Protein AF-A0A178B0I7-F1 (afdb_monomer_lite)

Secondary structure (DSSP, 8-state):
-HHHHHHHHHHHHHHH-GGGTS---------------HHHHHHHHHHHTS---HHHHHHHHHHHHHHTT------HHHHHHHHHHHHHHS------TT--HHHHHHHHHHHH-SS--S----------TT-THHHHTTSPPPP-GGGGGGGGSHHHHHHHHHHHHHHHHHHHHHHHHHHHHHHS----HHHHHHHHHT-

pLDDT: mean 79.13, std 16.8, range [45.16, 97.81]

Radius of gyration: 31.95 Å; chains: 1; bounding box: 81×71×72 Å

Sequence (199 aa):
MEGLKRARDIKDQIEMNISLLQPRKDITSKRPEPKADPDEQLIKELRYEQNMSWAEIAERLNEERRERGEAATFTSTSVYSRFVRLSTTTATPIGEIGFHGKDYEHLVQASLSTNATPNAKGKKRVKNFDNPKELDVNMRHEVKGKEREDLETPERSEQLMQAVAKVERNFWLLVADELERSTTKLYSPTTLADRYHAI

Structure (mmCIF, N/CA/C/O backbone):
data_AF-A0A178B0I7-F1
#
_entry.id   AF-A0A178B0I7-F1
#
loop_
_atom_site.group_PDB
_atom_site.id
_atom_site.type_symbol
_atom_site.label_atom_id
_atom_site.label_alt_id
_atom_site.label_comp_id
_atom_site.label_asym_id
_atom_site.label_entity_id
_atom_site.label_seq_id
_atom_site.pdbx_PDB_ins_code
_atom_site.Cartn_x
_atom_site.Cartn_y
_atom_site.Cartn_z
_atom_site.occupancy
_atom_site.B_iso_or_equiv
_atom_site.auth_seq_id
_atom_site.auth_comp_id
_atom_site.auth_asym_id
_atom_site.auth_atom_id
_atom_site.pdbx_PDB_model_num
ATOM 1 N N . MET A 1 1 ? -51.702 41.847 -34.455 1.00 59.06 1 MET A N 1
ATOM 2 C CA . MET A 1 1 ? -50.494 42.525 -33.920 1.00 59.06 1 MET A CA 1
ATOM 3 C C . MET A 1 1 ? -50.298 42.332 -32.415 1.00 59.06 1 MET A C 1
ATOM 5 O O . MET A 1 1 ? -49.173 42.441 -31.950 1.00 59.06 1 MET A O 1
ATOM 9 N N . GLU A 1 2 ? -51.345 42.021 -31.648 1.00 68.50 2 GLU A N 1
ATOM 10 C CA . GLU A 1 2 ? -51.271 41.906 -30.183 1.00 68.50 2 GLU A CA 1
ATOM 11 C C . GLU A 1 2 ? -50.481 40.681 -29.681 1.00 68.50 2 GLU A C 1
ATOM 13 O O . GLU A 1 2 ? -49.708 40.789 -28.735 1.00 68.50 2 GLU A O 1
ATOM 18 N N . GLY A 1 3 ? -50.586 39.536 -30.368 1.00 78.69 3 GLY A N 1
ATOM 19 C CA . GLY A 1 3 ? -49.849 38.318 -30.000 1.00 78.69 3 GLY A CA 1
ATOM 20 C C . GLY A 1 3 ? -48.326 38.448 -30.126 1.00 78.69 3 GLY A C 1
ATOM 21 O O . GLY A 1 3 ? -47.593 37.907 -29.306 1.00 78.69 3 GLY A O 1
ATOM 22 N N . LEU A 1 4 ? -47.847 39.234 -31.099 1.00 79.12 4 LEU A N 1
ATOM 23 C CA . LEU A 1 4 ? -46.415 39.507 -31.276 1.00 79.12 4 LEU A CA 1
ATOM 24 C C . LEU A 1 4 ? -45.852 40.407 -30.169 1.00 79.12 4 LEU A C 1
ATOM 26 O O . LEU A 1 4 ? -44.678 40.281 -29.839 1.00 79.12 4 LEU A O 1
ATOM 30 N N . LYS A 1 5 ? -46.676 41.293 -29.591 1.00 84.62 5 LYS A N 1
ATOM 31 C CA . LYS A 1 5 ? -46.278 42.100 -28.430 1.00 84.62 5 LYS A CA 1
ATOM 32 C C . LYS A 1 5 ? -46.170 41.223 -27.183 1.00 84.62 5 LYS A C 1
ATOM 34 O O . LYS A 1 5 ? -45.100 41.171 -26.597 1.00 84.62 5 LYS A O 1
ATOM 39 N N . ARG A 1 6 ? -47.189 40.401 -26.898 1.00 83.25 6 ARG A N 1
ATOM 40 C CA . ARG A 1 6 ? -47.154 39.462 -25.757 1.00 83.25 6 ARG A CA 1
ATOM 41 C C . ARG A 1 6 ? -45.974 38.491 -25.819 1.00 83.25 6 ARG A C 1
ATOM 43 O O . ARG A 1 6 ? -45.356 38.220 -24.800 1.00 83.25 6 ARG A O 1
ATOM 50 N N . ALA A 1 7 ? -45.642 37.975 -27.003 1.00 83.25 7 ALA A N 1
ATOM 51 C CA . ALA A 1 7 ? -44.500 37.074 -27.163 1.00 83.25 7 ALA A CA 1
ATOM 52 C C . ALA A 1 7 ? -43.152 37.763 -26.881 1.00 83.25 7 ALA A C 1
ATOM 54 O O . ALA A 1 7 ? -42.246 37.124 -26.349 1.00 83.25 7 ALA A O 1
ATOM 55 N N . ARG A 1 8 ? -43.020 39.056 -27.213 1.00 83.94 8 ARG A N 1
ATOM 56 C CA . ARG A 1 8 ? -41.829 39.851 -26.876 1.00 83.94 8 ARG A CA 1
ATOM 57 C C . ARG A 1 8 ? -41.759 40.127 -25.378 1.00 83.94 8 ARG A C 1
ATOM 59 O O . ARG A 1 8 ? -40.730 39.848 -24.784 1.00 83.94 8 ARG A O 1
ATOM 66 N N . ASP A 1 9 ? -42.876 40.512 -24.767 1.00 89.12 9 ASP A N 1
ATOM 67 C CA . ASP A 1 9 ? -42.937 40.779 -23.326 1.00 89.12 9 ASP A CA 1
ATOM 68 C C . ASP A 1 9 ? -42.589 39.526 -22.495 1.00 89.12 9 ASP A C 1
ATOM 70 O O . ASP A 1 9 ? -41.865 39.611 -21.506 1.00 89.12 9 ASP A O 1
ATOM 74 N N . ILE A 1 10 ? -43.043 38.337 -22.918 1.00 83.56 10 ILE A N 1
ATOM 75 C CA . ILE A 1 10 ? -42.696 37.061 -22.265 1.00 83.56 10 ILE A CA 1
ATOM 76 C C . ILE A 1 10 ? -41.206 36.749 -22.425 1.00 83.56 10 ILE A C 1
ATOM 78 O O . ILE A 1 10 ? -40.566 36.289 -21.481 1.00 83.56 10 ILE A O 1
ATOM 82 N N . LYS A 1 11 ? -40.638 36.995 -23.609 1.00 81.94 11 LYS A N 1
ATOM 83 C CA . LYS A 1 11 ? -39.213 36.769 -23.853 1.00 81.94 11 LYS A CA 1
ATOM 84 C C . LYS A 1 11 ? -38.354 37.681 -22.969 1.00 81.94 11 LYS A C 1
ATOM 86 O O . LYS A 1 11 ? -37.425 37.187 -22.337 1.00 81.94 11 LYS A O 1
ATOM 91 N N . ASP A 1 12 ? -38.720 38.954 -22.857 1.00 82.88 12 ASP A N 1
ATOM 92 C CA . ASP A 1 12 ? -38.011 39.925 -22.021 1.00 82.88 12 ASP A CA 1
ATOM 93 C C . ASP A 1 12 ? -38.119 39.557 -20.525 1.00 82.88 12 ASP A C 1
ATOM 95 O O . ASP A 1 12 ? -37.140 39.644 -19.784 1.00 82.88 12 ASP A O 1
ATOM 99 N N . GLN A 1 13 ? -39.269 39.035 -20.077 1.00 81.25 13 GLN A N 1
ATOM 100 C CA . GLN A 1 13 ? -39.436 38.509 -18.711 1.00 81.25 13 GLN A CA 1
ATOM 101 C C . GLN A 1 13 ? -38.581 37.265 -18.425 1.00 81.25 13 GLN A C 1
ATOM 103 O O . GLN A 1 13 ? -38.104 37.087 -17.301 1.00 81.25 13 GLN A O 1
ATOM 108 N N . ILE A 1 14 ? -38.383 36.394 -19.418 1.00 74.75 14 ILE A N 1
ATOM 109 C CA . ILE A 1 14 ? -37.519 35.213 -19.288 1.00 74.75 14 ILE A CA 1
ATOM 110 C C . ILE A 1 14 ? -36.047 35.640 -19.264 1.00 74.75 14 ILE A C 1
ATOM 112 O O . ILE A 1 14 ? -35.290 35.144 -18.430 1.00 74.75 14 ILE A O 1
ATOM 116 N N . GLU A 1 15 ? -35.649 36.590 -20.116 1.00 70.50 15 GLU A N 1
ATOM 117 C CA . GLU A 1 15 ? -34.284 37.128 -20.142 1.00 70.50 15 GLU A CA 1
ATOM 118 C C . GLU A 1 15 ? -33.932 37.899 -18.864 1.00 70.50 15 GLU A C 1
ATOM 120 O O . GLU A 1 15 ? -32.773 37.885 -18.467 1.00 70.50 15 GLU A O 1
ATOM 125 N N . MET A 1 16 ? -34.900 38.505 -18.165 1.00 73.12 16 MET A N 1
ATOM 126 C CA . MET A 1 16 ? -34.664 39.140 -16.860 1.00 73.12 16 MET A CA 1
ATOM 127 C C . MET A 1 16 ? -34.589 38.148 -15.684 1.00 73.12 16 MET A C 1
ATOM 129 O O . MET A 1 16 ? -33.973 38.455 -14.664 1.00 73.12 16 MET A O 1
ATOM 133 N N . ASN A 1 17 ? -35.123 36.930 -15.824 1.00 68.19 17 ASN A N 1
ATOM 134 C CA . ASN A 1 17 ? -35.015 35.848 -14.833 1.00 68.19 17 ASN A CA 1
ATOM 135 C C . ASN A 1 17 ? -33.756 34.980 -15.057 1.00 68.19 17 ASN A C 1
ATOM 137 O O . ASN A 1 17 ? -33.802 33.747 -15.085 1.00 68.19 17 ASN A O 1
ATOM 141 N N . ILE A 1 18 ? -32.601 35.645 -15.176 1.00 59.59 18 ILE A N 1
ATOM 142 C CA . ILE A 1 18 ? -31.271 35.075 -15.488 1.00 59.59 18 ILE A CA 1
ATOM 143 C C . ILE A 1 18 ? -30.857 33.946 -14.525 1.00 59.59 18 ILE A C 1
ATOM 145 O O . ILE A 1 18 ? -30.076 33.070 -14.897 1.00 59.59 18 ILE A O 1
ATOM 149 N N . SER A 1 19 ? -31.413 33.898 -13.312 1.00 59.25 19 SER A N 1
ATOM 150 C CA . SER A 1 19 ? -31.121 32.857 -12.316 1.00 59.25 19 SER A CA 1
ATOM 151 C C . SER A 1 19 ? -31.483 31.432 -12.758 1.00 59.25 19 SER A C 1
ATOM 153 O O . SER A 1 19 ? -30.911 30.485 -12.226 1.00 59.25 19 SER A O 1
ATOM 155 N N . LEU A 1 20 ? -32.396 31.252 -13.723 1.00 57.62 20 LEU A N 1
ATOM 156 C CA . LEU A 1 20 ? -32.785 29.924 -14.228 1.00 57.62 20 LEU A CA 1
ATOM 157 C C . LEU A 1 20 ? -31.915 29.422 -15.395 1.00 57.62 20 LEU A C 1
ATOM 159 O O . LEU A 1 20 ? -31.923 28.227 -15.680 1.00 57.62 20 LEU A O 1
ATOM 163 N N . LEU A 1 21 ? -31.169 30.310 -16.061 1.00 55.97 21 LEU A N 1
ATOM 164 C CA . LEU A 1 21 ? -30.356 29.989 -17.245 1.00 55.97 21 LEU A CA 1
ATOM 165 C C . LEU A 1 21 ? -28.849 29.977 -16.970 1.00 55.97 21 LEU A C 1
ATOM 167 O O . LEU A 1 21 ? -28.071 29.611 -17.853 1.00 55.97 21 LEU A O 1
ATOM 171 N N . GLN A 1 22 ? -28.411 30.350 -15.765 1.00 66.88 22 GLN A N 1
ATOM 172 C CA . GLN A 1 22 ? -27.021 30.126 -15.390 1.00 66.88 22 GLN A CA 1
ATOM 173 C C . GLN A 1 22 ? -26.777 28.614 -15.325 1.00 66.88 22 GLN A C 1
ATOM 175 O O . GLN A 1 22 ? -27.517 27.922 -14.617 1.00 66.88 22 GLN A O 1
ATOM 180 N N . PRO A 1 23 ? -25.762 28.075 -16.033 1.00 57.66 23 PRO A N 1
ATOM 181 C CA . PRO A 1 23 ? -25.361 26.694 -15.835 1.00 57.66 23 PRO A CA 1
ATOM 182 C C . PRO A 1 23 ? -25.087 26.548 -14.346 1.00 57.66 23 PRO A C 1
ATOM 184 O O . PRO A 1 23 ? -24.270 27.284 -13.784 1.00 57.66 23 PRO A O 1
ATOM 187 N N . ARG A 1 24 ? -25.853 25.667 -13.696 1.00 58.78 24 ARG A N 1
ATOM 188 C CA . ARG A 1 24 ? -25.683 25.340 -12.285 1.00 58.78 24 ARG A CA 1
ATOM 189 C C . ARG A 1 24 ? -24.199 25.045 -12.148 1.00 58.78 24 ARG A C 1
ATOM 191 O O . ARG A 1 24 ? -23.737 24.104 -12.784 1.00 58.78 24 ARG A O 1
ATOM 198 N N . LYS A 1 25 ? -23.438 25.904 -11.450 1.00 60.25 25 LYS A N 1
ATOM 199 C CA . LYS A 1 25 ? -22.024 25.626 -11.180 1.00 60.25 25 LYS A CA 1
ATOM 200 C C . LYS A 1 25 ? -22.032 24.216 -10.642 1.00 60.25 25 LYS A C 1
ATOM 202 O O . LYS A 1 25 ? -22.646 24.005 -9.595 1.00 60.25 25 LYS A O 1
ATOM 207 N N . ASP A 1 26 ? -21.463 23.280 -11.395 1.00 53.91 26 ASP A N 1
ATOM 208 C CA . ASP A 1 26 ? -21.319 21.919 -10.936 1.00 53.91 26 ASP A CA 1
ATOM 209 C C . ASP A 1 26 ? -20.544 22.054 -9.641 1.00 53.91 26 ASP A C 1
ATOM 211 O O . ASP A 1 26 ? -19.339 22.329 -9.618 1.00 53.91 26 ASP A O 1
ATOM 215 N N . ILE A 1 27 ? -21.279 21.952 -8.535 1.00 54.19 27 ILE A N 1
ATOM 216 C CA . ILE A 1 27 ? -20.712 21.656 -7.245 1.00 54.19 27 ILE A CA 1
ATOM 217 C C . ILE A 1 27 ? -20.221 20.245 -7.486 1.00 54.19 27 ILE A C 1
ATOM 219 O O . ILE A 1 27 ? -20.930 19.269 -7.261 1.00 54.19 27 ILE A O 1
ATOM 223 N N . THR A 1 28 ? -19.021 20.147 -8.054 1.00 54.34 28 THR A N 1
ATOM 224 C CA . THR A 1 28 ? -18.180 18.990 -7.872 1.00 54.34 28 THR A CA 1
ATOM 225 C C . THR A 1 28 ? -18.163 18.859 -6.365 1.00 54.34 28 THR A C 1
ATOM 227 O O . THR A 1 28 ? -17.518 19.638 -5.660 1.00 54.34 28 THR A O 1
ATOM 230 N N . SER A 1 29 ? -19.002 17.967 -5.839 1.00 50.84 29 SER A N 1
ATOM 231 C CA . SER A 1 29 ? -18.866 17.528 -4.473 1.00 50.84 29 SER A CA 1
ATOM 232 C C . SER A 1 29 ? -17.538 16.796 -4.499 1.00 50.84 29 SER A C 1
ATOM 234 O O . SER A 1 29 ? -17.474 15.583 -4.693 1.00 50.84 29 SER A O 1
ATOM 236 N N . LYS A 1 30 ? -16.441 17.553 -4.404 1.00 53.22 30 LYS A N 1
ATOM 237 C CA . LYS A 1 30 ? -15.218 17.038 -3.839 1.00 53.22 30 LYS A CA 1
ATOM 238 C C . LYS A 1 30 ? -15.708 16.493 -2.521 1.00 53.22 30 LYS A C 1
ATOM 240 O O . LYS A 1 30 ? -16.132 17.262 -1.657 1.00 53.22 30 LYS A O 1
ATOM 245 N N . ARG A 1 31 ? -15.841 15.167 -2.475 1.00 49.44 31 ARG A N 1
ATOM 246 C CA . ARG A 1 31 ? -16.176 14.441 -1.264 1.00 49.44 31 ARG A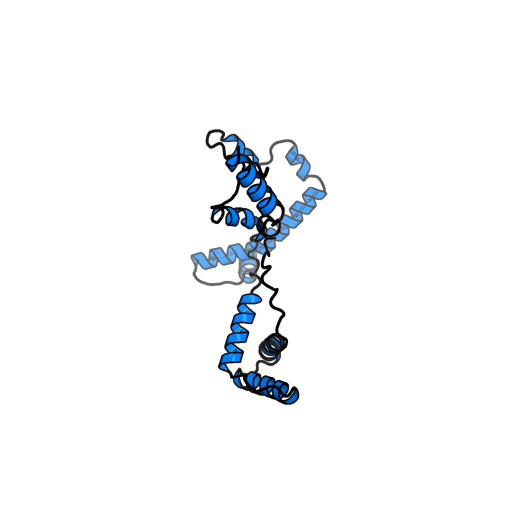 CA 1
ATOM 247 C C . ARG A 1 31 ? -15.276 15.079 -0.214 1.00 49.44 31 ARG A C 1
ATOM 249 O O . ARG A 1 31 ? -14.070 15.110 -0.475 1.00 49.44 31 ARG A O 1
ATOM 256 N N . PRO A 1 32 ? -15.831 15.729 0.824 1.00 51.19 32 PRO A N 1
ATOM 257 C CA . PRO A 1 32 ? -14.993 16.387 1.806 1.00 51.19 32 PRO A CA 1
ATOM 258 C C . PRO A 1 32 ? -13.964 15.350 2.221 1.00 51.19 32 PRO A C 1
ATOM 260 O O . PRO A 1 32 ? -14.345 14.211 2.517 1.00 51.19 32 PRO A O 1
ATOM 263 N N . GLU A 1 33 ? -12.681 15.701 2.104 1.00 58.38 33 GLU A N 1
ATOM 264 C CA . GLU A 1 33 ? -11.631 14.858 2.658 1.00 58.38 33 GLU A CA 1
ATOM 265 C C . GLU A 1 33 ? -12.091 14.535 4.077 1.00 58.38 33 GLU A C 1
ATOM 267 O O . GLU A 1 33 ? -12.482 15.472 4.789 1.00 58.38 33 GLU A O 1
ATOM 272 N N . PRO A 1 34 ? -12.209 13.248 4.445 1.00 57.78 34 PRO A N 1
ATOM 273 C CA . PRO A 1 34 ? -12.639 12.896 5.781 1.00 57.78 34 PRO A CA 1
ATOM 274 C C . PRO A 1 34 ? -11.626 13.543 6.716 1.00 57.78 34 PRO A C 1
ATOM 276 O O . PRO A 1 34 ? -10.483 13.098 6.801 1.00 57.78 34 PRO A O 1
ATOM 279 N N . LYS A 1 35 ? -12.016 14.664 7.338 1.00 60.44 35 LYS A N 1
ATOM 280 C CA . LYS A 1 35 ? -11.263 15.253 8.436 1.00 60.44 35 LYS A CA 1
ATOM 281 C C . LYS A 1 35 ? -11.119 14.106 9.413 1.00 60.44 35 LYS A C 1
ATOM 283 O O . LYS A 1 35 ? -12.137 13.592 9.864 1.00 60.44 35 LYS A O 1
ATOM 288 N N . ALA A 1 36 ? -9.892 13.639 9.609 1.00 65.00 36 ALA A N 1
ATOM 289 C CA . ALA A 1 36 ? -9.637 12.542 10.518 1.00 65.00 36 ALA A CA 1
ATOM 290 C C . ALA A 1 36 ? -10.190 12.971 11.876 1.00 65.00 36 ALA A C 1
ATOM 292 O O . ALA A 1 36 ? -9.705 13.945 12.456 1.00 65.00 36 ALA A O 1
ATOM 293 N N . ASP A 1 37 ? -11.263 12.316 12.316 1.00 82.31 37 ASP A N 1
ATOM 294 C CA . ASP A 1 37 ? -11.811 12.545 13.644 1.00 82.31 37 ASP A CA 1
ATOM 295 C C . ASP A 1 37 ? -10.653 12.311 14.635 1.00 82.31 37 ASP A C 1
ATOM 297 O O . ASP A 1 37 ? -9.957 11.295 14.514 1.00 82.31 37 ASP A O 1
ATOM 301 N N . PRO A 1 38 ? -10.401 13.217 15.599 1.00 86.69 38 PRO A N 1
ATOM 302 C CA . PRO A 1 38 ? -9.300 13.047 16.552 1.00 86.69 38 PRO A CA 1
ATOM 303 C C . PRO A 1 38 ? -9.441 11.729 17.327 1.00 86.69 38 PRO A C 1
ATOM 305 O O . PRO A 1 38 ? -8.462 11.019 17.543 1.00 86.69 38 PRO A O 1
ATOM 308 N N . ASP A 1 39 ? -10.686 11.341 17.622 1.00 88.75 39 ASP A N 1
ATOM 309 C CA . ASP A 1 39 ? -11.028 10.062 18.243 1.00 88.75 39 ASP A CA 1
ATOM 310 C C . ASP A 1 39 ? -10.557 8.855 17.388 1.00 88.75 39 ASP A C 1
ATOM 312 O O . ASP A 1 39 ? -10.173 7.824 17.931 1.00 88.75 39 ASP A O 1
ATOM 316 N N . GLU A 1 40 ? -10.550 8.946 16.051 1.00 90.19 40 GLU A N 1
ATOM 317 C CA . GLU A 1 40 ? -10.122 7.844 15.170 1.00 90.19 40 GLU A CA 1
ATOM 318 C C . GLU A 1 40 ? -8.602 7.676 15.120 1.00 90.19 40 GLU A C 1
ATOM 320 O O . GLU A 1 40 ? -8.110 6.545 15.061 1.00 90.19 40 GLU A O 1
ATOM 325 N N . GLN A 1 41 ? -7.856 8.781 15.178 1.00 89.62 41 GLN A N 1
ATOM 326 C CA . GLN A 1 41 ? -6.397 8.738 15.309 1.00 89.62 41 GLN A CA 1
ATOM 327 C C . GLN A 1 41 ? -6.002 8.093 16.636 1.00 89.62 41 GLN A C 1
ATOM 329 O O . GLN A 1 41 ? -5.181 7.177 16.647 1.00 89.62 41 GLN A O 1
ATOM 334 N N . LEU A 1 42 ? -6.684 8.469 17.719 1.00 92.69 42 LEU A N 1
ATOM 335 C CA . LEU A 1 42 ? -6.444 7.885 19.031 1.00 92.69 42 LEU A CA 1
ATOM 336 C C . LEU A 1 42 ? -6.731 6.376 19.048 1.00 92.69 42 LEU A C 1
ATOM 338 O O . LEU A 1 42 ? -5.919 5.598 19.540 1.00 92.69 42 LEU A O 1
ATOM 342 N N . ILE A 1 43 ? -7.838 5.919 18.444 1.00 94.00 43 ILE A N 1
ATOM 343 C CA . ILE A 1 43 ? -8.134 4.476 18.321 1.00 94.00 43 ILE A CA 1
ATOM 344 C C . ILE A 1 43 ? -6.986 3.736 17.621 1.00 94.00 43 ILE A C 1
ATOM 346 O O . ILE A 1 43 ? -6.644 2.614 18.006 1.00 94.00 43 ILE A O 1
ATOM 350 N N . LYS A 1 44 ? -6.387 4.348 16.592 1.00 92.31 44 LYS A N 1
ATOM 351 C CA . LYS A 1 44 ? -5.253 3.774 15.862 1.00 92.31 44 LYS A CA 1
ATOM 352 C C . LYS A 1 44 ? -4.019 3.654 16.756 1.00 92.31 44 LYS A C 1
ATOM 354 O O . LYS A 1 44 ? -3.440 2.572 16.819 1.00 92.31 44 LYS A O 1
ATOM 359 N N . GLU A 1 45 ? -3.644 4.724 17.447 1.00 93.31 45 GLU A N 1
ATOM 360 C CA . GLU A 1 45 ? -2.487 4.757 18.353 1.00 93.31 45 GLU A CA 1
ATOM 361 C C . GLU A 1 45 ? -2.636 3.738 19.487 1.00 93.31 45 GLU A C 1
ATOM 363 O O . GLU A 1 45 ? -1.779 2.874 19.672 1.00 93.31 45 GLU A O 1
ATOM 368 N N . LEU A 1 46 ? -3.782 3.741 20.176 1.00 95.31 46 LEU A N 1
ATOM 369 C CA . LEU A 1 46 ? -4.059 2.809 21.272 1.00 95.31 46 LEU A CA 1
ATOM 370 C C . LEU A 1 46 ? -4.020 1.348 20.816 1.00 95.31 46 LEU A C 1
ATOM 372 O O . LEU A 1 46 ? -3.581 0.466 21.561 1.00 95.31 46 LEU A O 1
ATOM 376 N N . ARG A 1 47 ? -4.456 1.076 19.582 1.00 94.88 47 ARG A N 1
ATOM 377 C CA . ARG A 1 47 ? -4.444 -0.282 19.052 1.00 94.88 47 ARG A CA 1
ATOM 378 C C . ARG A 1 47 ? -3.057 -0.739 18.613 1.00 94.88 47 ARG A C 1
ATOM 380 O O . ARG A 1 47 ? -2.695 -1.865 18.931 1.00 94.88 47 ARG A O 1
ATOM 387 N N . TYR A 1 48 ? -2.322 0.074 17.857 1.00 92.56 48 TYR A N 1
ATOM 388 C CA . TYR A 1 48 ? -1.039 -0.341 17.278 1.00 92.56 48 TYR A CA 1
ATOM 389 C C . TYR A 1 48 ? 0.131 -0.196 18.253 1.00 92.56 48 TYR A C 1
ATOM 391 O O . TYR A 1 48 ? 0.994 -1.069 18.286 1.00 92.56 48 TYR A O 1
ATOM 399 N N . GLU A 1 49 ? 0.170 0.878 19.042 1.00 94.00 49 GLU A N 1
ATOM 400 C CA . GLU A 1 49 ? 1.295 1.152 19.942 1.00 94.00 49 GLU A CA 1
ATOM 401 C C . GLU A 1 49 ? 1.113 0.456 21.289 1.00 94.00 49 GLU A C 1
ATOM 403 O O . GLU A 1 49 ? 2.038 -0.168 21.805 1.00 94.00 49 GLU A O 1
ATOM 408 N N . GLN A 1 50 ? -0.096 0.529 21.850 1.00 94.44 50 GLN A N 1
ATOM 409 C CA . GLN A 1 50 ? -0.372 0.047 23.207 1.00 94.44 50 GLN A CA 1
ATOM 410 C C . GLN A 1 50 ? -1.010 -1.351 23.230 1.00 94.44 50 GLN A C 1
ATOM 412 O O . GLN A 1 50 ? -1.089 -1.961 24.291 1.00 94.44 50 GLN A O 1
ATOM 417 N N . ASN A 1 51 ? -1.429 -1.888 22.073 1.00 95.56 51 ASN A N 1
ATOM 418 C CA . ASN A 1 51 ? -2.059 -3.209 21.927 1.00 95.56 51 ASN A CA 1
ATOM 419 C C . ASN A 1 51 ? -3.268 -3.447 22.855 1.00 95.56 51 ASN A C 1
ATOM 421 O O . ASN A 1 51 ? -3.569 -4.586 23.214 1.00 95.56 51 ASN A O 1
ATOM 425 N N . MET A 1 52 ? -3.990 -2.381 23.212 1.00 96.31 52 MET A N 1
ATOM 426 C CA . MET A 1 52 ? -5.133 -2.451 24.125 1.00 96.31 52 MET A CA 1
ATOM 427 C C . MET A 1 52 ? -6.307 -3.241 23.539 1.00 96.31 52 MET A C 1
ATOM 429 O O . MET A 1 52 ? -6.498 -3.326 22.313 1.00 96.31 52 MET A O 1
ATOM 433 N N . SER A 1 53 ? -7.123 -3.816 24.425 1.00 97.81 53 SER A N 1
ATOM 434 C CA . SER A 1 53 ? -8.369 -4.470 24.028 1.00 97.81 53 SER A CA 1
ATOM 435 C C . SER A 1 53 ? -9.417 -3.435 23.591 1.00 97.81 53 SER A C 1
ATOM 437 O O . SER A 1 53 ? -9.402 -2.278 24.007 1.00 97.81 53 SER A O 1
ATOM 439 N N . TRP A 1 54 ? -10.370 -3.827 22.738 1.00 96.88 54 TRP A N 1
ATOM 440 C CA . TRP A 1 54 ? -11.411 -2.897 22.268 1.00 96.88 54 TRP A CA 1
ATOM 441 C C . TRP A 1 54 ? -12.301 -2.359 23.396 1.00 96.88 54 TRP A C 1
ATOM 443 O O . TRP A 1 54 ? -12.880 -1.284 23.250 1.00 96.88 54 TRP A O 1
ATOM 453 N N . ALA A 1 55 ? -12.429 -3.112 24.493 1.00 97.75 55 ALA A N 1
ATOM 454 C CA . ALA A 1 55 ? -13.160 -2.681 25.678 1.00 97.75 55 ALA A CA 1
ATOM 455 C C . ALA A 1 55 ? -12.406 -1.561 26.413 1.00 97.75 55 ALA A C 1
ATOM 457 O O . ALA A 1 55 ? -12.984 -0.501 26.633 1.00 97.75 55 ALA A O 1
ATOM 458 N N . GLU A 1 56 ? -11.109 -1.744 26.672 1.00 97.81 56 GLU A N 1
ATOM 459 C CA . GLU A 1 56 ? -10.247 -0.734 27.312 1.00 97.81 56 GLU A CA 1
ATOM 460 C C . GLU A 1 56 ? -10.181 0.566 26.503 1.00 97.81 56 GLU A C 1
ATOM 462 O O . GLU A 1 56 ? -10.277 1.662 27.052 1.00 97.81 56 GLU A O 1
ATOM 467 N N . ILE A 1 57 ? -10.081 0.459 25.173 1.00 97.38 57 ILE A N 1
ATOM 468 C CA . ILE A 1 57 ? -10.068 1.630 24.286 1.00 97.38 57 ILE A CA 1
ATOM 469 C C . ILE A 1 57 ? -11.388 2.408 24.394 1.00 97.38 57 ILE A C 1
ATOM 471 O O . ILE A 1 57 ? -11.383 3.638 24.419 1.00 97.38 57 ILE A O 1
ATOM 475 N N . ALA A 1 58 ? -12.525 1.707 24.469 1.00 97.56 58 ALA A N 1
ATOM 476 C CA . ALA A 1 58 ? -13.828 2.350 24.618 1.00 97.56 58 ALA A CA 1
ATOM 477 C C . ALA A 1 58 ? -13.970 3.056 25.975 1.00 97.56 58 ALA A C 1
ATOM 479 O O . ALA A 1 58 ? -14.528 4.151 26.031 1.00 97.56 58 ALA A O 1
ATOM 480 N N . GLU A 1 59 ? -13.457 2.458 27.052 1.00 97.25 59 GLU A N 1
ATOM 481 C CA . GLU A 1 59 ? -13.440 3.074 28.383 1.00 97.25 59 GLU A CA 1
ATOM 482 C C . GLU A 1 59 ? -12.614 4.361 28.388 1.00 97.25 59 GLU A C 1
ATOM 484 O O . GLU A 1 59 ? -13.134 5.404 28.786 1.00 97.25 59 GLU A O 1
ATOM 489 N N . ARG A 1 60 ? -11.394 4.321 27.839 1.00 96.50 60 ARG A N 1
ATOM 490 C CA . ARG A 1 60 ? -10.506 5.488 27.749 1.00 96.50 60 ARG A CA 1
ATOM 491 C C . ARG A 1 60 ? -11.104 6.629 26.922 1.00 96.50 60 ARG A C 1
ATOM 493 O O . ARG A 1 60 ? -11.100 7.776 27.356 1.00 96.50 60 ARG A O 1
ATOM 500 N N . LEU A 1 61 ? -11.695 6.325 25.765 1.00 95.81 61 LEU A N 1
ATOM 501 C CA . LEU A 1 61 ? -12.377 7.332 24.937 1.00 95.81 61 LEU A 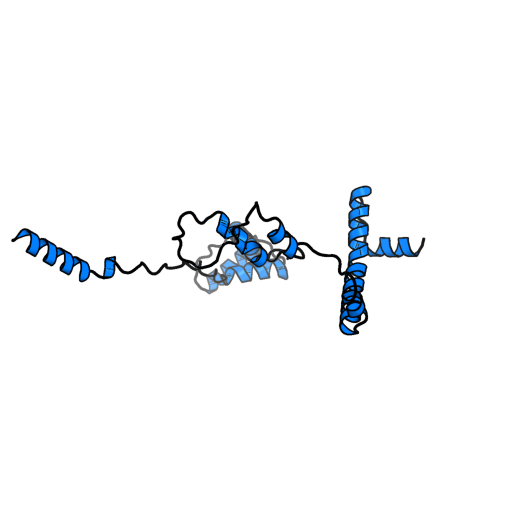CA 1
ATOM 502 C C . LEU A 1 61 ? -13.584 7.957 25.642 1.00 95.81 61 LEU A C 1
ATOM 504 O O . LEU A 1 61 ? -13.860 9.147 25.493 1.00 95.81 61 LEU A O 1
ATOM 508 N N . ASN A 1 62 ? -14.342 7.152 26.386 1.00 96.56 62 ASN A N 1
ATOM 509 C CA . ASN A 1 62 ? -15.479 7.648 27.151 1.00 96.56 62 ASN A CA 1
ATOM 510 C C . ASN A 1 62 ? -15.043 8.498 28.348 1.00 96.56 62 ASN A C 1
ATOM 512 O O . ASN A 1 62 ? -15.774 9.414 28.720 1.00 96.56 62 ASN A O 1
ATOM 516 N N . GLU A 1 63 ? -13.887 8.209 28.944 1.00 96.19 63 GLU A N 1
ATOM 517 C CA . GLU A 1 63 ? -13.280 9.032 29.990 1.00 96.19 63 GLU A CA 1
ATOM 518 C C . GLU A 1 63 ? -12.882 10.406 29.440 1.00 96.19 63 GLU A C 1
ATOM 520 O O . GLU A 1 63 ? -13.374 11.415 29.943 1.00 96.19 63 GLU A O 1
ATOM 525 N N . GLU A 1 64 ? -12.158 10.457 28.319 1.00 94.25 64 GLU A N 1
ATOM 526 C CA . GLU A 1 64 ? -11.816 11.720 27.644 1.00 94.25 64 GLU A CA 1
ATOM 527 C C . GLU A 1 64 ? -13.060 12.515 27.214 1.00 94.25 64 GLU A C 1
ATOM 529 O O . GLU A 1 64 ? -13.088 13.747 27.263 1.00 94.25 64 GLU A O 1
ATOM 534 N N . ARG A 1 65 ? -14.134 11.833 26.798 1.00 93.31 65 ARG A N 1
ATOM 535 C CA . ARG A 1 65 ? -15.416 12.495 26.508 1.00 93.31 65 ARG A CA 1
ATOM 536 C C . ARG A 1 65 ? -16.094 13.033 27.755 1.00 93.31 65 ARG A C 1
ATOM 538 O O . ARG A 1 65 ? -16.670 14.117 27.702 1.00 93.31 65 ARG A O 1
ATOM 545 N N . ARG A 1 66 ? -16.010 12.317 28.875 1.00 95.00 66 ARG A N 1
ATOM 546 C CA . ARG A 1 66 ? -16.557 12.771 30.156 1.00 95.00 66 ARG A CA 1
ATOM 547 C C . ARG A 1 66 ? -15.829 14.018 30.650 1.00 95.00 66 ARG A C 1
ATOM 549 O O . ARG A 1 66 ? -16.492 14.934 31.128 1.00 95.00 66 ARG A O 1
ATOM 556 N N . GLU A 1 67 ? -14.512 14.090 30.467 1.00 95.44 67 GLU A N 1
ATOM 557 C CA . GLU A 1 67 ? -13.713 15.288 30.760 1.00 95.44 67 GLU A CA 1
ATOM 558 C C . GLU A 1 67 ? -14.105 16.481 29.877 1.00 95.44 67 GLU A C 1
ATOM 560 O O . GLU A 1 67 ? -14.170 17.613 30.355 1.00 95.44 67 GLU A O 1
ATOM 565 N N . ARG A 1 68 ? -14.459 16.230 28.609 1.00 92.56 68 ARG A N 1
ATOM 566 C CA . ARG A 1 68 ? -15.011 17.243 27.691 1.00 92.56 68 ARG A CA 1
ATOM 567 C C . ARG A 1 68 ? -16.468 17.634 27.976 1.00 92.56 68 ARG A C 1
ATOM 569 O O . ARG A 1 68 ? -16.963 18.589 27.382 1.00 92.56 68 ARG A O 1
ATOM 576 N N . GLY A 1 69 ? -17.165 16.916 28.859 1.00 95.00 69 GLY A N 1
ATOM 577 C CA . GLY A 1 69 ? -18.595 17.110 29.124 1.00 95.00 69 GLY A CA 1
ATOM 578 C C . GLY A 1 69 ? -19.522 16.531 28.045 1.00 95.00 69 GLY A C 1
ATOM 579 O O . GLY A 1 69 ? -20.692 16.905 27.968 1.00 95.00 69 GLY A O 1
ATOM 580 N N . GLU A 1 70 ? -19.022 15.624 27.207 1.00 93.38 70 GLU A N 1
ATOM 581 C CA . GLU A 1 70 ? -19.788 14.910 26.184 1.00 93.38 70 GLU A CA 1
ATOM 582 C C . GLU A 1 70 ? -20.337 13.571 26.717 1.00 93.38 70 GLU A C 1
ATOM 584 O O . GLU A 1 70 ? -19.854 13.003 27.699 1.00 93.38 70 GLU A O 1
ATOM 589 N N . ALA A 1 71 ? -21.357 13.024 26.050 1.00 93.81 71 ALA A N 1
ATOM 590 C CA . ALA A 1 71 ? -21.922 11.730 26.423 1.00 93.81 71 ALA A CA 1
ATOM 591 C C . ALA A 1 71 ? -20.974 10.564 26.071 1.00 93.81 71 ALA A C 1
ATOM 593 O O . ALA A 1 71 ? -20.430 10.489 24.965 1.00 93.81 71 ALA A O 1
ATOM 594 N N . ALA A 1 72 ? -20.844 9.608 26.997 1.00 93.81 72 ALA A N 1
ATOM 595 C CA . ALA A 1 72 ? -20.080 8.371 26.830 1.00 93.81 72 ALA A CA 1
ATOM 596 C C . ALA A 1 72 ? -20.798 7.393 25.880 1.00 93.81 72 ALA A C 1
ATOM 598 O O . ALA A 1 72 ? -21.481 6.463 26.304 1.00 93.81 72 ALA A O 1
ATOM 599 N N . THR A 1 73 ? -20.701 7.646 24.575 1.00 95.50 73 THR A N 1
ATOM 600 C CA . THR A 1 73 ? -21.404 6.866 23.544 1.00 95.50 73 THR A CA 1
ATOM 601 C C . THR A 1 73 ? -20.595 5.695 22.991 1.00 95.50 73 THR A C 1
ATOM 603 O O . THR A 1 73 ? -21.134 4.906 22.213 1.00 95.50 73 THR A O 1
ATOM 606 N N . PHE A 1 74 ? -19.300 5.591 23.304 1.00 95.50 74 PHE A N 1
ATOM 607 C CA . PHE A 1 74 ? -18.460 4.556 22.711 1.00 95.50 74 PHE A CA 1
ATOM 608 C C . PHE A 1 74 ? -18.693 3.202 23.376 1.00 95.50 74 PHE A C 1
ATOM 610 O O . PHE A 1 74 ? -18.535 3.027 24.579 1.00 95.50 74 PHE A O 1
ATOM 617 N N . THR A 1 75 ? -19.042 2.221 22.554 1.00 97.62 75 THR A N 1
ATOM 618 C CA . THR A 1 75 ? -19.049 0.794 22.897 1.00 97.62 75 THR A CA 1
ATOM 619 C C . THR A 1 75 ? -17.877 0.094 22.212 1.00 97.62 75 THR A C 1
ATOM 621 O O . THR A 1 75 ? -17.395 0.568 21.177 1.00 97.62 75 THR A O 1
ATOM 624 N N . SER A 1 76 ? -17.449 -1.063 22.722 1.00 97.12 76 SER A N 1
ATOM 625 C CA . SER A 1 76 ? -16.377 -1.868 22.109 1.00 97.12 76 SER A CA 1
ATOM 626 C C . SER A 1 76 ? -16.637 -2.153 20.622 1.00 97.12 76 SER A C 1
ATOM 628 O O . SER A 1 76 ? -15.753 -1.985 19.781 1.00 97.12 76 SER A O 1
ATOM 630 N N . THR A 1 77 ? -17.885 -2.479 20.270 1.00 96.94 77 THR A N 1
ATOM 631 C CA . THR A 1 77 ? -18.328 -2.682 18.884 1.00 96.94 77 THR A CA 1
ATOM 632 C C . THR A 1 77 ? -18.173 -1.417 18.041 1.00 96.94 77 THR A C 1
ATOM 634 O O . THR A 1 77 ? -17.714 -1.482 16.900 1.00 96.94 77 THR A O 1
ATOM 637 N N . SER A 1 78 ? -18.531 -0.250 18.590 1.00 95.81 78 SER A N 1
ATOM 638 C CA . SER A 1 78 ? -18.407 1.020 17.868 1.00 95.81 78 SER A CA 1
ATOM 639 C C . SER A 1 78 ? -16.945 1.372 17.574 1.00 95.81 78 SER A C 1
ATOM 641 O O . SER A 1 78 ? -16.636 1.760 16.447 1.00 95.81 78 SER A O 1
ATOM 643 N N . VAL A 1 79 ? -16.042 1.140 18.533 1.00 96.38 79 VAL A N 1
ATOM 644 C CA . VAL A 1 79 ? -14.595 1.354 18.383 1.00 96.38 79 VAL A CA 1
ATOM 645 C C . VAL A 1 79 ? -14.030 0.446 17.295 1.00 96.38 79 VAL A C 1
ATOM 647 O O . VAL A 1 79 ? -13.378 0.929 16.370 1.00 96.38 79 VAL A O 1
ATOM 650 N N . TYR A 1 80 ? -14.356 -0.850 17.338 1.00 95.56 80 TYR A N 1
ATOM 651 C CA . TYR A 1 80 ? -13.942 -1.796 16.303 1.00 95.56 80 TYR A CA 1
ATOM 652 C C . TYR A 1 80 ? -14.449 -1.385 14.912 1.00 95.56 80 TYR A C 1
ATOM 654 O O . TYR A 1 80 ? -13.684 -1.359 13.948 1.00 95.56 80 TYR A O 1
ATOM 662 N N . SER A 1 81 ? -15.723 -0.994 14.798 1.00 94.38 81 SER A N 1
ATOM 663 C CA . SER A 1 81 ? -16.304 -0.581 13.515 1.00 94.38 81 SER A CA 1
ATOM 664 C C . SER A 1 81 ? -15.616 0.652 12.916 1.00 94.38 81 SER A C 1
ATOM 666 O O . SER A 1 81 ? -15.404 0.710 11.702 1.00 94.38 81 SER A O 1
ATOM 668 N N . ARG A 1 82 ? -15.222 1.617 13.759 1.00 92.06 82 ARG A N 1
ATOM 669 C CA . ARG A 1 82 ? -14.455 2.798 13.344 1.00 92.06 82 ARG A CA 1
ATOM 670 C C . ARG A 1 82 ? -13.038 2.423 12.924 1.00 92.06 82 ARG A C 1
ATOM 672 O O . ARG A 1 82 ? -12.598 2.861 11.867 1.00 92.06 82 ARG A O 1
ATOM 679 N N . PHE A 1 83 ? -12.370 1.543 13.669 1.00 92.69 83 PHE A N 1
ATOM 680 C CA . PHE A 1 83 ? -11.038 1.048 13.317 1.00 92.69 83 PHE A CA 1
ATOM 681 C C . PHE A 1 83 ? -11.004 0.360 11.941 1.00 92.69 83 PHE A C 1
ATOM 683 O O . PHE A 1 83 ? -10.123 0.644 11.133 1.00 92.69 83 PHE A O 1
ATOM 690 N N . VAL A 1 84 ? -11.986 -0.494 11.631 1.00 91.19 84 VAL A N 1
ATOM 691 C CA . VAL A 1 84 ? -12.070 -1.168 10.320 1.00 91.19 84 VAL A CA 1
ATOM 692 C C . VAL A 1 84 ? -12.284 -0.161 9.183 1.00 91.19 84 VAL A C 1
ATOM 694 O O . VAL A 1 84 ? -11.654 -0.253 8.129 1.00 91.19 84 VAL A O 1
ATOM 697 N N . ARG A 1 85 ? -13.144 0.845 9.382 1.00 86.12 85 ARG A N 1
ATOM 698 C CA . ARG A 1 85 ? -13.335 1.918 8.389 1.00 86.12 85 ARG A CA 1
ATOM 699 C C . ARG A 1 85 ? -12.049 2.714 8.175 1.00 86.12 85 ARG A C 1
ATOM 701 O O . ARG A 1 85 ? -11.690 2.997 7.027 1.00 86.12 85 ARG A O 1
ATOM 708 N N . LEU A 1 86 ? -11.326 2.997 9.256 1.00 83.19 86 LEU A N 1
ATOM 709 C CA . LEU A 1 86 ? -10.036 3.669 9.198 1.00 83.19 86 LEU A CA 1
ATOM 710 C C . LEU A 1 86 ? -9.027 2.852 8.383 1.00 83.19 86 LEU A C 1
ATOM 712 O O . LEU A 1 86 ? -8.448 3.394 7.445 1.00 83.19 86 LEU A O 1
ATOM 716 N N . SER A 1 87 ? -8.893 1.543 8.642 1.00 74.00 87 SER A N 1
ATOM 717 C CA . SER A 1 87 ? -7.949 0.687 7.909 1.00 74.00 87 SER A CA 1
ATOM 718 C C . SER A 1 87 ? -8.249 0.613 6.413 1.00 74.00 87 SER A C 1
ATOM 720 O O . SER A 1 87 ? -7.319 0.606 5.615 1.00 74.00 87 SER A O 1
ATOM 722 N N . THR A 1 88 ? -9.528 0.611 6.015 1.00 71.12 88 THR A N 1
ATOM 723 C CA . THR A 1 88 ? -9.908 0.627 4.587 1.00 71.12 88 THR A CA 1
ATOM 724 C C . THR A 1 88 ? -9.618 1.959 3.900 1.00 71.12 88 THR A C 1
ATOM 726 O O . THR A 1 88 ? -9.347 1.982 2.705 1.00 71.12 88 THR A O 1
ATOM 729 N N . THR A 1 89 ? -9.636 3.063 4.648 1.00 66.50 89 THR A N 1
ATOM 730 C CA . THR A 1 89 ? -9.322 4.396 4.114 1.00 66.50 89 THR A CA 1
ATOM 731 C C . THR A 1 89 ? -7.810 4.607 4.024 1.00 66.50 89 THR A C 1
ATOM 733 O O . THR A 1 89 ? -7.322 5.199 3.068 1.00 66.50 89 THR A O 1
ATOM 736 N N . THR A 1 90 ? -7.053 4.087 4.995 1.00 57.22 90 THR A N 1
ATOM 737 C CA . THR A 1 90 ? -5.583 4.152 5.023 1.00 57.22 90 THR A CA 1
ATOM 738 C C . THR A 1 90 ? -4.899 3.015 4.278 1.00 57.22 90 THR A C 1
ATOM 740 O O . THR A 1 90 ? -3.671 2.959 4.290 1.00 57.22 90 THR A O 1
ATOM 743 N N . ALA A 1 91 ? -5.648 2.101 3.657 1.00 54.25 91 ALA A N 1
ATOM 744 C CA . ALA A 1 91 ? -5.090 1.118 2.744 1.00 54.25 91 ALA A CA 1
ATOM 745 C C . ALA A 1 91 ? -4.604 1.861 1.495 1.00 54.25 91 ALA A C 1
ATOM 747 O O . ALA A 1 91 ? -5.258 1.881 0.454 1.00 54.25 91 ALA A O 1
ATOM 748 N N . THR A 1 92 ? -3.444 2.511 1.607 1.00 56.44 92 THR A N 1
ATOM 749 C CA . THR A 1 92 ? -2.632 2.809 0.439 1.00 56.44 92 THR A CA 1
ATOM 750 C C . THR A 1 92 ? -2.447 1.471 -0.255 1.00 56.44 92 THR A C 1
ATOM 752 O O . THR A 1 92 ? -1.971 0.544 0.415 1.00 56.44 92 THR A O 1
ATOM 755 N N . PRO A 1 93 ? -2.868 1.320 -1.522 1.00 55.62 93 PRO A N 1
ATOM 756 C CA . PRO A 1 93 ? -2.625 0.082 -2.239 1.00 55.62 93 PRO A CA 1
ATOM 757 C C . PRO A 1 93 ? -1.139 -0.214 -2.072 1.00 55.62 93 PRO A C 1
ATOM 759 O O . PRO A 1 93 ? -0.310 0.656 -2.352 1.00 55.62 93 PRO A O 1
ATOM 762 N N . ILE A 1 94 ? -0.818 -1.382 -1.505 1.00 56.56 94 ILE A N 1
ATOM 763 C CA . ILE A 1 94 ? 0.550 -1.895 -1.503 1.00 56.56 94 ILE A CA 1
ATOM 764 C C . ILE A 1 94 ? 0.945 -1.801 -2.964 1.00 56.56 94 ILE A C 1
ATOM 766 O O . ILE A 1 94 ? 0.285 -2.421 -3.794 1.00 56.56 94 ILE A O 1
ATOM 770 N N . GLY A 1 95 ? 1.873 -0.898 -3.283 1.00 56.81 95 GLY A N 1
ATOM 771 C CA . GLY A 1 95 ? 2.190 -0.585 -4.663 1.00 56.81 95 GLY A CA 1
ATOM 772 C C . GLY A 1 95 ? 2.694 -1.856 -5.314 1.00 56.81 95 GLY A C 1
ATOM 773 O O . GLY A 1 95 ? 3.862 -2.200 -5.145 1.00 56.81 95 GLY A O 1
ATOM 774 N N . GLU A 1 96 ? 1.814 -2.572 -6.014 1.00 61.59 96 GLU A N 1
ATOM 775 C CA . GLU A 1 96 ? 2.226 -3.626 -6.921 1.00 61.59 96 GLU A CA 1
ATOM 776 C C . GLU A 1 96 ? 3.256 -2.978 -7.838 1.00 61.59 96 GLU A C 1
ATOM 778 O O . GLU A 1 96 ? 3.031 -1.894 -8.388 1.00 61.59 96 GLU A O 1
ATOM 783 N N . ILE A 1 97 ? 4.446 -3.568 -7.895 1.00 56.53 97 ILE A N 1
ATOM 784 C CA . ILE A 1 97 ? 5.582 -3.000 -8.614 1.00 56.53 97 ILE A CA 1
ATOM 785 C C . ILE A 1 97 ? 5.154 -2.807 -10.076 1.00 56.53 97 ILE A C 1
ATOM 787 O O . ILE A 1 97 ? 5.000 -3.776 -10.812 1.00 56.53 97 ILE A O 1
ATOM 791 N N . GLY A 1 98 ? 4.947 -1.551 -10.488 1.00 63.19 98 GLY A N 1
ATOM 792 C CA . GLY A 1 98 ? 4.480 -1.193 -11.834 1.00 63.19 98 GLY A CA 1
ATOM 793 C C . GLY A 1 98 ? 2.985 -0.873 -11.973 1.00 63.19 98 GLY A C 1
ATOM 794 O O . GLY A 1 98 ? 2.538 -0.626 -13.091 1.00 63.19 98 GLY A O 1
ATOM 795 N N . PHE A 1 99 ? 2.209 -0.833 -10.886 1.00 63.31 99 PHE A N 1
ATOM 796 C CA . PHE A 1 99 ? 0.813 -0.391 -10.910 1.00 63.31 99 PHE A CA 1
ATOM 797 C C . PHE A 1 99 ? 0.670 1.023 -10.329 1.00 63.31 99 PHE A C 1
ATOM 799 O O . PHE A 1 99 ? 0.468 1.215 -9.129 1.00 63.31 99 PHE A O 1
ATOM 806 N N . HIS A 1 100 ? 0.759 2.049 -11.179 1.00 71.19 100 HIS A N 1
ATOM 807 C CA . HIS A 1 100 ? 0.358 3.403 -10.798 1.00 71.19 100 HIS A CA 1
ATOM 808 C C . HIS A 1 100 ? -1.091 3.639 -11.219 1.00 71.19 100 HIS A C 1
ATOM 810 O O . HIS A 1 100 ? -1.411 3.537 -12.395 1.00 71.19 100 HIS A O 1
ATOM 816 N N . GLY A 1 101 ? -1.977 4.022 -10.293 1.00 70.81 101 GLY A N 1
ATOM 817 C CA . GLY A 1 101 ? -3.390 4.278 -10.621 1.00 70.81 101 GLY A CA 1
ATOM 818 C C . GLY A 1 101 ? -3.585 5.279 -11.772 1.00 70.81 101 GLY A C 1
ATOM 819 O O . GLY A 1 101 ? -4.465 5.085 -12.608 1.00 70.81 101 GLY A O 1
ATOM 820 N N . LYS A 1 102 ? -2.693 6.275 -11.884 1.00 70.44 102 LYS A N 1
ATOM 821 C CA . LYS A 1 102 ? -2.651 7.241 -12.997 1.00 70.44 102 LYS A CA 1
ATOM 822 C C . LYS A 1 102 ? -2.465 6.584 -14.362 1.00 70.44 102 LYS A C 1
ATOM 824 O O . LYS A 1 102 ? -3.062 7.033 -15.338 1.00 70.44 102 LYS A O 1
ATOM 829 N N . ASP A 1 103 ? -1.698 5.499 -14.421 1.00 72.69 103 ASP A N 1
ATOM 830 C CA . ASP A 1 103 ? -1.457 4.763 -15.658 1.00 72.69 103 ASP A CA 1
ATOM 831 C C . ASP A 1 103 ? -2.730 4.078 -16.153 1.00 72.69 103 ASP A C 1
ATOM 833 O O . ASP A 1 103 ? -2.806 3.760 -17.328 1.00 72.69 103 ASP A O 1
ATOM 837 N N . TYR A 1 104 ? -3.761 3.922 -15.316 1.00 71.31 104 TYR A N 1
ATOM 838 C CA . TYR A 1 104 ? -5.022 3.261 -15.663 1.00 71.31 104 TYR A CA 1
ATOM 839 C C . TYR A 1 104 ? -6.244 4.196 -15.606 1.00 71.31 104 TYR A C 1
ATOM 841 O O . TYR A 1 104 ? -7.347 3.786 -15.971 1.00 71.31 104 TYR A O 1
ATOM 849 N N . GLU A 1 105 ? -6.081 5.474 -15.237 1.00 72.38 105 GLU A N 1
ATOM 850 C CA . GLU A 1 105 ? -7.169 6.473 -15.232 1.00 72.38 105 GLU A CA 1
ATOM 851 C C . GLU A 1 105 ? -7.836 6.620 -16.611 1.00 72.38 105 GLU A C 1
ATOM 853 O O . GLU A 1 105 ? -9.051 6.818 -16.716 1.00 72.38 105 GLU A O 1
ATOM 858 N N . HIS A 1 106 ? -7.060 6.447 -17.682 1.00 70.62 106 HIS A N 1
ATOM 859 C CA . HIS A 1 106 ? -7.550 6.493 -19.058 1.00 70.62 106 HIS A CA 1
ATOM 860 C C . HIS A 1 106 ? -8.505 5.335 -19.413 1.00 70.62 106 HIS A C 1
ATOM 862 O O . HIS A 1 106 ? -9.261 5.447 -20.379 1.00 70.62 106 HIS A O 1
ATOM 868 N N . LEU A 1 107 ? -8.512 4.243 -18.636 1.00 69.19 107 LEU A N 1
ATOM 869 C CA . LEU A 1 107 ? -9.437 3.119 -18.810 1.00 69.19 107 LEU A CA 1
ATOM 870 C C . LEU A 1 107 ? -10.782 3.362 -18.107 1.00 69.19 107 LEU A C 1
ATOM 872 O O . LEU A 1 107 ? -11.822 2.928 -18.600 1.00 69.19 107 LEU A O 1
ATOM 876 N N . VAL A 1 108 ? -10.792 4.097 -16.989 1.00 58.44 108 VAL A N 1
ATOM 877 C CA . VAL A 1 108 ? -12.003 4.333 -16.176 1.00 58.44 108 VAL A CA 1
ATOM 878 C C . VAL A 1 108 ? -13.024 5.204 -16.918 1.00 58.44 108 VAL A C 1
ATOM 880 O O . VAL A 1 108 ? -14.227 4.939 -16.875 1.00 58.44 108 VAL A O 1
ATOM 883 N N . GLN A 1 109 ? -12.564 6.201 -17.679 1.00 56.97 109 GLN A N 1
ATOM 884 C CA . GLN A 1 109 ? -13.441 7.108 -18.435 1.00 56.97 109 GLN A CA 1
ATOM 885 C C . GLN A 1 109 ? -14.159 6.443 -19.625 1.00 56.97 109 GLN A C 1
ATOM 887 O O . GLN A 1 109 ? -15.086 7.032 -20.183 1.00 56.97 109 GLN A O 1
ATOM 892 N N . ALA A 1 110 ? -13.771 5.223 -20.014 1.00 56.12 110 ALA A N 1
ATOM 893 C CA . ALA A 1 110 ? -14.390 4.515 -21.131 1.00 56.12 110 ALA A CA 1
ATOM 894 C C . ALA A 1 110 ? -15.783 3.948 -20.797 1.00 56.12 110 ALA A C 1
ATOM 896 O O . ALA A 1 110 ? -16.601 3.804 -21.701 1.00 56.12 110 ALA A O 1
ATOM 897 N N . SER A 1 111 ? -16.074 3.651 -19.523 1.00 51.06 111 SER A N 1
ATOM 898 C CA . SER A 1 111 ? -17.311 2.951 -19.126 1.00 51.06 111 SER A CA 1
ATOM 899 C C . SER A 1 111 ? -18.444 3.861 -18.626 1.00 51.06 111 SER A C 1
ATOM 901 O O . SER A 1 111 ? -19.602 3.455 -18.649 1.00 51.06 111 SER A O 1
ATOM 903 N N . LEU A 1 112 ? -18.141 5.095 -18.205 1.00 51.94 112 LEU A N 1
ATOM 904 C CA . LEU A 1 112 ? -19.097 5.997 -17.533 1.00 51.94 112 LEU A CA 1
ATOM 905 C C . LEU A 1 112 ? -19.573 7.182 -18.390 1.00 51.94 112 LEU A C 1
ATOM 907 O O . LEU A 1 112 ? -20.423 7.958 -17.958 1.00 51.94 112 LEU A O 1
ATOM 911 N N . SER A 1 113 ? -19.047 7.354 -19.604 1.00 47.16 113 SER A N 1
ATOM 912 C CA . SER A 1 113 ? -19.396 8.494 -20.459 1.00 47.16 113 SER A CA 1
ATOM 913 C C . SER A 1 113 ? -20.603 8.185 -21.350 1.00 47.16 113 SER A C 1
ATOM 915 O O . SER A 1 113 ? -20.464 7.937 -22.544 1.00 47.16 113 SER A O 1
ATOM 917 N N . THR A 1 114 ? -21.808 8.209 -20.777 1.00 50.00 114 THR A N 1
ATOM 918 C CA . THR A 1 114 ? -23.062 8.200 -21.555 1.00 50.00 114 THR A CA 1
ATOM 919 C C . THR A 1 114 ? -23.535 9.602 -21.958 1.00 50.00 114 THR A C 1
ATOM 921 O O . THR A 1 114 ? -24.472 9.703 -22.737 1.00 50.00 114 THR A O 1
ATOM 924 N N . ASN A 1 115 ? -22.873 10.683 -21.512 1.00 50.62 115 ASN A N 1
ATOM 925 C CA . ASN A 1 115 ? -23.314 12.071 -21.742 1.00 50.62 115 ASN A CA 1
ATOM 926 C C . ASN A 1 115 ? -22.170 13.065 -22.053 1.00 50.62 115 ASN A C 1
ATOM 928 O O . ASN A 1 115 ? -22.121 14.151 -21.480 1.00 50.62 115 ASN A O 1
ATOM 932 N N . ALA A 1 116 ? -21.228 12.737 -22.944 1.00 45.38 116 ALA A N 1
ATOM 933 C CA . ALA A 1 116 ? -20.225 13.714 -23.392 1.00 45.38 116 ALA A CA 1
ATOM 934 C C . ALA A 1 116 ? -20.586 14.330 -24.755 1.00 45.38 116 ALA A C 1
ATOM 936 O O . ALA A 1 116 ? -20.494 13.684 -25.797 1.00 45.38 116 ALA A O 1
ATOM 937 N N . THR A 1 117 ? -20.948 15.616 -24.737 1.00 48.34 117 THR A N 1
ATOM 938 C CA . THR A 1 117 ? -20.991 16.510 -25.906 1.00 48.34 117 THR A CA 1
ATOM 939 C C . THR A 1 117 ? -19.666 16.486 -26.693 1.00 48.34 117 THR A C 1
ATOM 941 O O . THR A 1 117 ? -18.595 16.492 -26.082 1.00 48.34 117 THR A O 1
ATOM 944 N N . PRO A 1 118 ? -19.693 16.525 -28.041 1.00 45.16 118 PRO A N 1
ATOM 945 C CA . PRO A 1 118 ? -18.574 16.137 -28.910 1.00 45.16 118 PRO A CA 1
ATOM 946 C C . PRO A 1 118 ? -17.512 17.233 -29.126 1.00 45.16 118 PRO A C 1
ATOM 948 O O . PRO A 1 118 ? -16.913 17.305 -30.193 1.00 45.16 118 PRO A O 1
ATOM 951 N N . ASN A 1 119 ? -17.257 18.099 -28.142 1.00 47.06 119 ASN A N 1
ATOM 952 C CA . ASN A 1 119 ? -16.370 19.258 -28.304 1.00 47.06 119 ASN A CA 1
ATOM 953 C C . ASN A 1 119 ? -15.284 19.336 -27.223 1.00 47.06 119 ASN A C 1
ATOM 955 O O . ASN A 1 119 ? -15.133 20.341 -26.538 1.00 47.06 119 ASN A O 1
ATOM 959 N N . ALA A 1 120 ? -14.470 18.289 -27.111 1.00 47.69 120 ALA A N 1
ATOM 960 C CA . ALA A 1 120 ? -13.153 18.392 -26.494 1.00 47.69 120 ALA A CA 1
ATOM 961 C C . ALA A 1 120 ? -12.131 17.723 -27.413 1.00 47.69 120 ALA A C 1
ATOM 963 O O . ALA A 1 120 ? -12.195 16.526 -27.682 1.00 47.69 120 ALA A O 1
ATOM 964 N N . LYS A 1 121 ? -11.196 18.533 -27.916 1.00 47.09 121 LYS A N 1
ATOM 965 C CA . LYS A 1 121 ? -10.075 18.175 -28.794 1.00 47.09 121 LYS A CA 1
ATOM 966 C C . LYS A 1 121 ? -9.028 17.295 -28.087 1.00 47.09 121 LYS A C 1
ATOM 968 O O . LYS A 1 121 ? -7.840 17.576 -28.142 1.00 47.09 121 LYS A O 1
ATOM 973 N N . GLY A 1 122 ? -9.446 16.204 -27.460 1.00 47.22 122 GLY A N 1
ATOM 974 C CA . GLY A 1 122 ? -8.630 15.004 -27.403 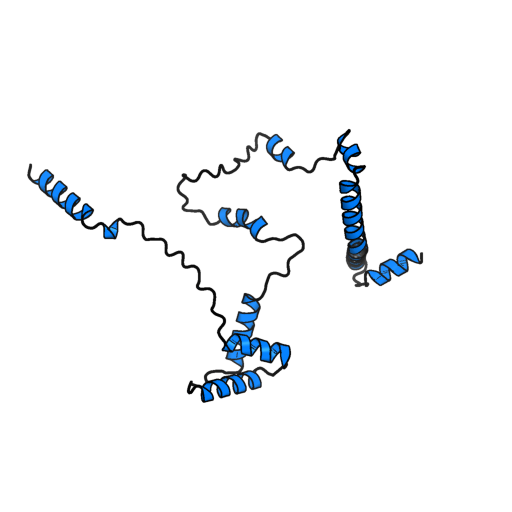1.00 47.22 122 GLY A CA 1
ATOM 975 C C . GLY A 1 122 ? -9.034 14.191 -28.617 1.00 47.22 122 GLY A C 1
ATOM 976 O O . GLY A 1 122 ? -10.088 13.561 -28.590 1.00 47.22 122 GLY A O 1
ATOM 977 N N . LYS A 1 123 ? -8.258 14.237 -29.710 1.00 52.75 123 LYS A N 1
ATOM 978 C CA . LYS A 1 123 ? -8.396 13.230 -30.769 1.00 52.75 123 LYS A CA 1
ATOM 979 C C . LYS A 1 123 ? -8.207 11.885 -30.072 1.00 52.75 123 LYS A C 1
ATOM 981 O O . LYS A 1 123 ? -7.073 11.483 -29.821 1.00 52.75 123 LYS A O 1
ATOM 986 N N . LYS A 1 124 ? -9.309 11.216 -29.713 1.00 52.81 124 LYS A N 1
ATOM 987 C CA . LYS A 1 124 ? -9.302 9.785 -29.429 1.00 52.81 124 LYS A CA 1
ATOM 988 C C . LYS A 1 124 ? -8.532 9.198 -30.602 1.00 52.81 124 LYS A C 1
ATOM 990 O O . LYS A 1 124 ? -8.927 9.454 -31.739 1.00 52.81 124 LYS A O 1
ATOM 995 N N . ARG A 1 125 ? -7.387 8.553 -30.347 1.00 56.25 125 ARG A N 1
ATOM 996 C CA . ARG A 1 125 ? -6.678 7.781 -31.371 1.00 56.25 125 ARG A CA 1
ATOM 997 C C . ARG A 1 125 ? -7.732 6.841 -31.941 1.00 56.25 125 ARG A C 1
ATOM 999 O O . ARG A 1 125 ? -8.117 5.881 -31.277 1.00 56.25 125 ARG A O 1
ATOM 1006 N N . VAL A 1 126 ? -8.300 7.199 -33.090 1.00 53.41 126 VAL A N 1
ATOM 1007 C CA . VAL A 1 126 ? -9.173 6.308 -33.834 1.00 53.41 126 VAL A CA 1
ATOM 1008 C C . VAL A 1 126 ? -8.218 5.219 -34.251 1.00 53.41 126 VAL A C 1
ATOM 1010 O O . VAL A 1 126 ? -7.351 5.458 -35.082 1.00 53.41 126 VAL A O 1
ATOM 1013 N N . LYS A 1 127 ? -8.286 4.088 -33.548 1.00 58.09 127 LYS A N 1
ATOM 1014 C CA . LYS A 1 127 ? -7.488 2.911 -33.844 1.00 58.09 127 LYS A CA 1
ATOM 1015 C C . LYS A 1 127 ? -7.969 2.472 -35.220 1.00 58.09 127 LYS A C 1
ATOM 1017 O O . LYS A 1 127 ? -9.021 1.848 -35.332 1.00 58.09 127 LYS A O 1
ATOM 1022 N N . ASN A 1 128 ? -7.286 2.926 -36.265 1.00 59.00 128 ASN A N 1
ATOM 1023 C CA . ASN A 1 128 ? -7.586 2.511 -37.622 1.00 59.00 128 ASN A CA 1
ATOM 1024 C C . ASN A 1 128 ? -7.220 1.031 -37.683 1.00 59.00 128 ASN A C 1
ATOM 1026 O O . ASN A 1 128 ? -6.048 0.688 -37.811 1.00 59.00 128 ASN A O 1
ATOM 1030 N N . PHE A 1 129 ? -8.210 0.153 -37.520 1.00 59.62 129 PHE A N 1
ATOM 1031 C CA . PHE A 1 129 ? -8.001 -1.296 -37.567 1.00 59.62 129 PHE A CA 1
ATOM 1032 C C . PHE A 1 129 ? -7.434 -1.746 -38.924 1.00 59.62 129 PHE A C 1
ATOM 1034 O O . PHE A 1 129 ? -6.750 -2.762 -38.986 1.00 59.62 129 PHE A O 1
ATOM 1041 N N . ASP A 1 130 ? -7.623 -0.932 -39.965 1.00 70.25 130 ASP A N 1
ATOM 1042 C CA . ASP A 1 130 ? -7.085 -1.148 -41.308 1.00 70.25 130 ASP A CA 1
ATOM 1043 C C . ASP A 1 130 ? -5.639 -0.644 -41.492 1.00 70.25 130 ASP A C 1
ATOM 1045 O O . ASP A 1 130 ? -5.031 -0.898 -42.531 1.00 70.25 130 ASP A O 1
ATOM 1049 N N . ASN A 1 131 ? -5.057 0.062 -40.510 1.00 65.25 131 ASN A N 1
ATOM 1050 C CA . ASN A 1 131 ? -3.681 0.563 -40.584 1.00 65.25 131 ASN A CA 1
ATOM 1051 C C . ASN A 1 131 ? -2.785 -0.067 -39.495 1.00 65.25 131 ASN A C 1
ATOM 1053 O O . ASN A 1 131 ? -2.583 0.527 -38.430 1.00 65.25 131 ASN A O 1
ATOM 1057 N N . PRO A 1 132 ? -2.183 -1.244 -39.751 1.00 61.72 132 PRO A N 1
ATOM 1058 C CA . PRO A 1 132 ? -1.365 -1.966 -38.769 1.00 61.72 132 PRO A CA 1
ATOM 1059 C C . PRO A 1 132 ? -0.105 -1.205 -38.316 1.00 61.72 132 PRO A C 1
ATOM 1061 O O . PRO A 1 1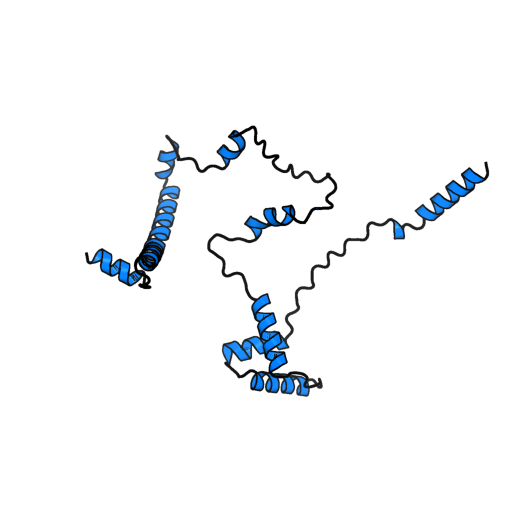32 ? 0.493 -1.555 -37.301 1.00 61.72 132 PRO A O 1
ATOM 1064 N N . LYS A 1 133 ? 0.286 -0.129 -39.014 1.00 67.19 133 LYS A N 1
ATOM 1065 C CA . LYS A 1 133 ? 1.476 0.674 -38.688 1.00 67.19 133 LYS A CA 1
ATOM 1066 C C . LYS A 1 133 ? 1.343 1.503 -37.406 1.00 67.19 133 LYS A C 1
ATOM 1068 O O . LYS A 1 133 ? 2.355 1.884 -36.831 1.00 67.19 133 LYS A O 1
ATOM 1073 N N . GLU A 1 134 ? 0.129 1.780 -36.924 1.00 61.88 134 GLU A N 1
ATOM 1074 C CA . GLU A 1 134 ? -0.057 2.552 -35.681 1.00 61.88 134 GLU A CA 1
ATOM 1075 C C . GLU A 1 134 ? 0.321 1.760 -34.415 1.00 61.88 134 GLU A C 1
ATOM 1077 O O . GLU A 1 134 ? 0.638 2.359 -33.384 1.00 61.88 134 GLU A O 1
ATOM 1082 N N . LEU A 1 135 ? 0.304 0.424 -34.488 1.00 64.25 135 LEU A N 1
ATOM 1083 C CA . LEU A 1 135 ? 0.752 -0.458 -33.406 1.00 64.25 135 LEU A CA 1
ATOM 1084 C C . LEU A 1 135 ? 2.275 -0.609 -33.381 1.00 64.25 135 LEU A C 1
ATOM 1086 O O . LEU A 1 135 ? 2.841 -0.770 -32.303 1.00 64.25 135 LEU A O 1
ATOM 1090 N N . ASP A 1 136 ? 2.923 -0.494 -34.539 1.00 72.31 136 ASP A N 1
ATOM 1091 C CA . ASP A 1 136 ? 4.358 -0.725 -34.708 1.00 72.31 136 ASP A CA 1
ATOM 1092 C C . ASP A 1 136 ? 5.207 0.256 -33.885 1.00 72.31 136 ASP A C 1
ATOM 1094 O O . ASP A 1 136 ? 6.197 -0.122 -33.272 1.00 72.31 136 ASP A O 1
ATOM 1098 N N . VAL A 1 137 ? 4.756 1.506 -33.751 1.00 70.56 137 VAL A N 1
ATOM 1099 C CA . VAL A 1 137 ? 5.444 2.536 -32.947 1.00 70.56 137 VAL A CA 1
ATOM 1100 C C . VAL A 1 137 ? 5.436 2.215 -31.443 1.00 70.56 137 VAL A C 1
ATOM 1102 O O . VAL A 1 137 ? 6.310 2.668 -30.710 1.00 70.56 137 VAL A O 1
ATOM 1105 N N . ASN A 1 138 ? 4.462 1.433 -30.970 1.00 73.94 138 ASN A N 1
ATOM 1106 C CA . ASN A 1 138 ? 4.358 1.032 -29.564 1.00 73.94 138 ASN A CA 1
ATOM 1107 C C . ASN A 1 138 ? 4.956 -0.356 -29.294 1.00 73.94 138 ASN A C 1
ATOM 1109 O O . ASN A 1 138 ? 5.000 -0.785 -28.138 1.00 73.94 138 ASN A O 1
ATOM 1113 N N . MET A 1 139 ? 5.379 -1.077 -30.332 1.00 74.00 139 MET A N 1
ATOM 1114 C CA . MET A 1 139 ? 6.081 -2.337 -30.154 1.00 74.00 139 MET A CA 1
ATOM 1115 C C . MET A 1 139 ? 7.527 -2.062 -29.753 1.00 74.00 139 MET A C 1
ATOM 1117 O O . MET A 1 139 ? 8.171 -1.136 -30.241 1.00 74.00 139 MET A O 1
ATOM 1121 N N . ARG A 1 140 ? 8.036 -2.860 -28.814 1.00 81.69 140 ARG A N 1
ATOM 1122 C CA . ARG A 1 140 ? 9.449 -2.806 -28.441 1.00 81.69 140 ARG A CA 1
ATOM 1123 C C . ARG A 1 140 ? 10.248 -3.378 -29.604 1.00 81.69 140 ARG A C 1
ATOM 1125 O O . ARG A 1 140 ? 10.072 -4.547 -29.938 1.00 81.69 140 ARG A O 1
ATOM 1132 N N . HIS A 1 141 ? 11.098 -2.554 -30.201 1.00 81.75 141 HIS A N 1
ATOM 1133 C CA . HIS A 1 141 ? 11.990 -2.973 -31.275 1.00 81.75 141 HIS A CA 1
ATOM 1134 C C . HIS A 1 141 ? 13.347 -3.355 -30.712 1.00 81.75 141 HIS A C 1
ATOM 1136 O O . HIS A 1 141 ? 13.859 -2.717 -29.793 1.00 81.75 141 HIS A O 1
ATOM 1142 N N . GLU A 1 142 ? 13.923 -4.411 -31.272 1.00 84.81 142 GLU A N 1
ATOM 1143 C CA . GLU A 1 142 ? 15.324 -4.722 -31.041 1.00 84.81 142 GLU A CA 1
ATOM 1144 C C . GLU A 1 142 ? 16.185 -3.615 -31.660 1.00 84.81 142 GLU A C 1
ATOM 1146 O O . GLU A 1 142 ? 15.990 -3.237 -32.819 1.00 84.81 142 GLU A O 1
ATOM 1151 N N . VAL A 1 143 ? 17.129 -3.098 -30.879 1.00 84.50 143 VAL A N 1
ATOM 1152 C CA . VAL A 1 143 ? 18.080 -2.072 -31.316 1.00 84.50 143 VAL A CA 1
ATOM 1153 C C . VAL A 1 143 ? 19.028 -2.692 -32.348 1.00 84.50 143 VAL A C 1
ATOM 1155 O O . VAL A 1 143 ? 19.711 -3.674 -32.055 1.00 84.50 143 VAL A O 1
ATOM 1158 N N . LYS A 1 144 ? 19.074 -2.142 -33.569 1.00 85.62 144 LYS A N 1
ATOM 1159 C CA . LYS A 1 144 ? 19.890 -2.666 -34.683 1.00 85.62 144 LYS A CA 1
ATOM 1160 C C . LYS A 1 144 ? 20.947 -1.657 -35.131 1.00 85.62 144 LYS A C 1
ATOM 1162 O O . LYS A 1 144 ? 20.687 -0.464 -35.228 1.00 85.62 144 LYS A O 1
ATOM 1167 N N . GLY A 1 145 ? 22.123 -2.154 -35.520 1.00 80.38 145 GLY A N 1
ATOM 1168 C CA . GLY A 1 145 ? 23.162 -1.349 -36.175 1.00 80.38 145 GLY A CA 1
ATOM 1169 C C . GLY A 1 145 ? 23.885 -0.380 -35.232 1.00 80.38 145 GLY A C 1
ATOM 1170 O O . GLY A 1 145 ? 24.332 -0.787 -34.165 1.00 80.38 145 GLY A O 1
ATOM 1171 N N . LYS A 1 146 ? 24.024 0.885 -35.657 1.00 72.38 146 LYS A N 1
ATOM 1172 C CA . LYS A 1 146 ? 24.866 1.915 -35.013 1.00 72.38 146 LYS A CA 1
ATOM 1173 C C . LYS A 1 146 ? 24.428 2.300 -33.598 1.00 72.38 146 LYS A C 1
ATOM 1175 O O . LYS A 1 146 ? 25.263 2.669 -32.794 1.00 72.38 146 LYS A O 1
ATOM 1180 N N . GLU A 1 147 ? 23.153 2.136 -33.260 1.00 73.88 147 GLU A N 1
ATOM 1181 C CA . GLU A 1 147 ? 22.637 2.367 -31.898 1.00 73.88 147 GLU A CA 1
ATOM 1182 C C . GLU A 1 147 ? 23.209 1.370 -30.869 1.00 73.88 147 GLU A C 1
ATOM 1184 O O . GLU A 1 147 ? 23.085 1.560 -29.663 1.00 73.88 147 GLU A O 1
ATOM 1189 N N . ARG A 1 148 ? 23.865 0.295 -31.326 1.00 78.75 148 ARG A N 1
ATOM 1190 C CA . ARG A 1 148 ? 24.626 -0.601 -30.450 1.00 78.75 148 ARG A CA 1
ATOM 1191 C C . ARG A 1 148 ? 25.918 0.046 -29.948 1.00 78.75 148 ARG A C 1
ATOM 1193 O O . ARG A 1 148 ? 26.355 -0.299 -28.858 1.00 78.75 148 ARG A O 1
ATOM 1200 N N . GLU A 1 149 ? 26.496 0.977 -30.706 1.00 81.25 149 GLU A N 1
ATOM 1201 C CA . GLU A 1 149 ? 27.685 1.740 -30.296 1.00 81.25 149 GLU A CA 1
ATOM 1202 C C . GLU A 1 149 ? 27.343 2.682 -29.128 1.00 81.25 149 GLU A C 1
ATOM 1204 O O . GLU A 1 149 ? 28.177 2.913 -28.257 1.00 81.25 149 GLU A O 1
ATOM 1209 N N . ASP A 1 150 ? 26.083 3.124 -29.013 1.00 82.44 150 ASP A N 1
ATOM 1210 C CA . ASP A 1 150 ? 25.625 3.949 -27.888 1.00 82.44 150 ASP A CA 1
ATOM 1211 C C . ASP A 1 150 ? 25.732 3.221 -26.537 1.00 82.44 150 ASP A C 1
ATOM 1213 O O . ASP A 1 150 ? 25.832 3.874 -25.497 1.00 82.44 150 ASP A O 1
ATOM 1217 N N . LEU A 1 151 ? 25.750 1.880 -26.518 1.00 83.00 151 LEU A N 1
ATOM 1218 C CA . LEU A 1 151 ? 25.975 1.103 -25.290 1.00 83.00 151 LEU A CA 1
ATOM 1219 C C . LEU A 1 151 ? 27.392 1.285 -24.733 1.00 83.00 151 LEU A C 1
ATOM 1221 O O . LEU A 1 151 ? 27.578 1.152 -23.526 1.00 83.00 151 LEU A O 1
ATOM 1225 N N . GLU A 1 152 ? 28.367 1.611 -25.583 1.00 88.38 152 GLU A N 1
ATOM 1226 C CA . GLU A 1 152 ? 29.760 1.836 -25.176 1.00 88.38 152 GLU A CA 1
ATOM 1227 C C . GLU A 1 152 ? 29.963 3.215 -24.530 1.00 88.38 152 GLU A C 1
ATOM 1229 O O . GLU A 1 152 ? 31.016 3.489 -23.953 1.00 88.38 152 GLU A O 1
ATOM 1234 N N . THR A 1 153 ? 28.949 4.088 -24.568 1.00 92.56 153 THR A N 1
ATOM 1235 C CA . THR A 1 153 ? 28.991 5.354 -23.831 1.00 92.56 153 THR A CA 1
ATOM 1236 C C . THR A 1 153 ? 28.997 5.099 -22.315 1.00 92.56 153 THR A C 1
ATOM 1238 O O . THR A 1 153 ? 28.331 4.173 -21.831 1.00 92.56 153 THR A O 1
ATOM 1241 N N . PRO A 1 154 ? 29.718 5.922 -21.526 1.00 93.38 154 PRO A N 1
ATOM 1242 C CA . PRO A 1 154 ? 29.845 5.705 -20.084 1.00 93.38 154 PRO A CA 1
ATOM 1243 C C . PRO A 1 154 ? 28.487 5.757 -19.371 1.00 93.38 154 PRO A C 1
ATOM 1245 O O . PRO A 1 154 ? 28.208 4.924 -18.513 1.00 93.38 154 PRO A O 1
ATOM 1248 N N . GLU A 1 155 ? 27.594 6.658 -19.790 1.00 92.44 155 GLU A N 1
ATOM 1249 C CA . GLU A 1 155 ? 26.253 6.792 -19.209 1.00 92.44 155 GLU A CA 1
ATOM 1250 C C . GLU A 1 155 ? 25.396 5.533 -19.410 1.00 92.44 155 GLU A C 1
ATOM 1252 O O . GLU A 1 155 ? 24.710 5.079 -18.491 1.00 92.44 155 GLU A O 1
ATOM 1257 N N . ARG A 1 156 ? 25.430 4.932 -20.609 1.00 90.38 156 ARG A N 1
ATOM 1258 C CA . ARG A 1 156 ? 24.682 3.697 -20.891 1.00 90.38 156 ARG A CA 1
ATOM 1259 C C . ARG A 1 156 ? 25.297 2.489 -20.203 1.00 90.38 156 ARG A C 1
ATOM 1261 O O . ARG A 1 156 ? 24.552 1.631 -19.732 1.00 90.38 156 ARG A O 1
ATOM 1268 N N . SER A 1 157 ? 26.619 2.460 -20.074 1.00 91.31 157 SER A N 1
ATOM 1269 C CA . SER A 1 157 ? 27.324 1.441 -19.296 1.00 91.31 157 SER A CA 1
ATOM 1270 C C . SER A 1 157 ? 26.924 1.483 -17.814 1.00 91.31 157 SER A C 1
ATOM 1272 O O . SER A 1 157 ? 26.620 0.443 -17.230 1.00 91.31 157 SER A O 1
ATOM 1274 N N . GLU A 1 158 ? 26.818 2.669 -17.208 1.00 93.75 158 GLU A N 1
ATOM 1275 C CA . GLU A 1 158 ? 26.319 2.821 -15.833 1.00 93.75 158 GLU A CA 1
ATOM 1276 C C . GLU A 1 158 ? 24.861 2.369 -15.680 1.00 93.75 158 GLU A C 1
ATOM 1278 O O . GLU A 1 158 ? 24.530 1.639 -14.742 1.00 93.75 158 GLU A O 1
ATOM 1283 N N . GLN A 1 159 ? 23.986 2.743 -16.619 1.00 92.44 159 GLN A N 1
ATOM 1284 C CA . GLN A 1 159 ? 22.590 2.290 -16.625 1.00 92.44 159 GLN A CA 1
ATOM 1285 C C . GLN A 1 159 ? 22.479 0.768 -16.756 1.00 92.44 159 GLN A C 1
ATOM 1287 O O . GLN A 1 159 ? 21.649 0.151 -16.084 1.00 92.44 159 GLN A O 1
ATOM 1292 N N . LEU A 1 160 ? 23.328 0.151 -17.583 1.00 91.44 160 LEU A N 1
ATOM 1293 C CA . LEU A 1 160 ? 23.401 -1.299 -17.718 1.00 91.44 160 LEU A CA 1
ATOM 1294 C C . LEU A 1 160 ? 23.817 -1.950 -16.396 1.00 91.44 160 LEU A C 1
ATOM 1296 O O . LEU A 1 160 ? 23.148 -2.881 -15.954 1.00 91.44 160 LEU A O 1
ATOM 1300 N N . MET A 1 161 ? 24.851 -1.436 -15.725 1.00 92.75 161 MET A N 1
ATOM 1301 C CA . MET A 1 161 ? 25.271 -1.953 -14.417 1.00 92.75 161 MET A CA 1
ATOM 1302 C C . MET A 1 161 ? 24.154 -1.853 -13.371 1.00 92.75 161 MET A C 1
ATOM 1304 O O . MET A 1 161 ? 23.909 -2.808 -12.636 1.00 92.75 161 MET A O 1
ATOM 1308 N N . GLN A 1 162 ? 23.423 -0.734 -13.326 1.00 92.12 162 GLN A N 1
ATOM 1309 C CA . GLN A 1 162 ? 22.275 -0.582 -12.425 1.00 92.12 162 GLN A CA 1
ATOM 1310 C C . GLN A 1 162 ? 21.151 -1.574 -12.749 1.00 92.12 162 GLN A C 1
ATOM 1312 O O . GLN A 1 162 ? 20.543 -2.145 -11.838 1.00 92.12 162 GLN A O 1
ATOM 1317 N N . ALA A 1 163 ? 20.874 -1.795 -14.037 1.00 89.88 163 ALA A N 1
ATOM 1318 C CA . ALA A 1 163 ? 19.882 -2.764 -14.481 1.00 89.88 163 ALA A CA 1
ATOM 1319 C C . ALA A 1 163 ? 20.287 -4.195 -14.099 1.00 89.88 163 ALA A C 1
ATOM 1321 O O . ALA A 1 163 ? 19.465 -4.916 -13.533 1.00 89.88 163 ALA A O 1
ATOM 1322 N N . VAL A 1 164 ? 21.547 -4.578 -14.326 1.00 89.19 164 VAL A N 1
ATOM 1323 C CA . VAL A 1 164 ? 22.098 -5.885 -13.932 1.00 89.19 164 VAL A CA 1
ATOM 1324 C C . VAL A 1 164 ? 22.009 -6.073 -12.421 1.00 89.19 164 VAL A C 1
ATOM 1326 O O . VAL A 1 164 ? 21.409 -7.046 -11.981 1.00 89.19 164 VAL A O 1
ATOM 1329 N N . ALA A 1 165 ? 22.469 -5.110 -11.619 1.00 86.00 165 ALA A N 1
ATOM 1330 C CA . ALA A 1 165 ? 22.398 -5.199 -10.158 1.00 86.00 165 ALA A CA 1
ATOM 1331 C C . ALA A 1 165 ? 20.952 -5.346 -9.642 1.00 86.00 165 ALA A C 1
ATOM 1333 O O . ALA A 1 165 ? 20.686 -6.051 -8.665 1.00 86.00 165 ALA A O 1
ATOM 1334 N N . LYS A 1 166 ? 19.985 -4.691 -10.301 1.00 88.50 166 LYS A N 1
ATOM 1335 C CA . LYS A 1 166 ? 18.559 -4.841 -9.983 1.00 88.50 166 LYS A CA 1
ATOM 1336 C C . LYS A 1 166 ? 18.039 -6.231 -10.351 1.00 88.50 166 LYS A C 1
ATOM 1338 O O . LYS A 1 166 ? 17.256 -6.796 -9.589 1.00 88.50 166 LYS A O 1
ATOM 1343 N N . VAL A 1 167 ? 18.455 -6.769 -11.498 1.00 90.19 167 VAL A N 1
ATOM 1344 C CA . VAL A 1 167 ? 18.097 -8.126 -11.929 1.00 90.19 167 VAL A CA 1
ATOM 1345 C C . VAL A 1 167 ? 18.706 -9.158 -10.991 1.00 90.19 167 VAL A C 1
ATOM 1347 O O . VAL A 1 167 ? 17.966 -10.003 -10.515 1.00 90.19 167 VAL A O 1
ATOM 1350 N N . GLU A 1 168 ? 19.987 -9.060 -10.640 1.00 87.88 168 GLU A N 1
ATOM 1351 C CA . GLU A 1 168 ? 20.662 -9.988 -9.722 1.00 87.88 168 GLU A CA 1
ATOM 1352 C C . GLU A 1 168 ? 19.998 -10.032 -8.344 1.00 87.88 168 GLU A C 1
ATOM 1354 O O . GLU A 1 168 ? 19.747 -11.110 -7.807 1.00 87.88 168 GLU A O 1
ATOM 1359 N N . ARG A 1 169 ? 19.623 -8.869 -7.792 1.00 80.69 169 ARG A N 1
ATOM 1360 C CA . ARG A 1 169 ? 18.888 -8.805 -6.519 1.00 80.69 169 ARG A CA 1
ATOM 1361 C C . ARG A 1 169 ? 17.557 -9.556 -6.581 1.00 80.69 169 ARG A C 1
ATOM 1363 O O . ARG A 1 169 ? 17.160 -10.185 -5.604 1.00 80.69 169 ARG A O 1
ATOM 1370 N N . ASN A 1 170 ? 16.872 -9.473 -7.718 1.00 91.06 170 ASN A N 1
ATOM 1371 C CA . ASN A 1 170 ? 15.563 -10.090 -7.918 1.00 91.06 170 ASN A CA 1
ATOM 1372 C C . ASN A 1 170 ? 15.644 -11.511 -8.488 1.00 91.06 170 ASN A C 1
ATOM 1374 O O . ASN A 1 170 ? 14.653 -12.235 -8.461 1.00 91.06 170 ASN A O 1
ATOM 1378 N N . PHE A 1 171 ? 16.804 -11.921 -8.995 1.00 94.69 171 PHE A N 1
ATOM 1379 C CA . PHE A 1 171 ? 17.004 -13.200 -9.661 1.00 94.69 171 PHE A CA 1
ATOM 1380 C C . PHE A 1 171 ? 16.652 -14.350 -8.722 1.00 94.69 171 PHE A C 1
ATOM 1382 O O . PHE A 1 171 ? 15.836 -15.202 -9.060 1.00 94.69 171 PHE A O 1
ATOM 1389 N N . TRP A 1 172 ? 17.176 -14.314 -7.497 1.00 94.44 172 TRP A N 1
ATOM 1390 C CA . TRP A 1 172 ? 16.918 -15.357 -6.508 1.00 94.44 172 TRP A CA 1
ATOM 1391 C C . TRP A 1 172 ? 15.484 -15.367 -5.976 1.00 94.44 172 TRP A C 1
ATOM 1393 O O . TRP A 1 172 ? 15.019 -16.419 -5.550 1.00 94.44 172 TRP A O 1
ATOM 1403 N N . LEU A 1 173 ? 14.768 -14.238 -6.036 1.00 93.50 173 LEU A N 1
ATOM 1404 C CA . LEU A 1 173 ? 13.331 -14.207 -5.740 1.00 93.50 173 LEU A CA 1
ATOM 1405 C C . LEU A 1 173 ? 12.551 -14.981 -6.808 1.00 93.50 173 LEU A C 1
ATOM 1407 O O . LEU A 1 173 ? 11.760 -15.849 -6.472 1.00 93.50 173 LEU A O 1
ATOM 1411 N N . LEU A 1 174 ? 12.844 -14.740 -8.090 1.00 94.06 174 LEU A N 1
ATOM 1412 C CA . LEU A 1 174 ? 12.205 -15.463 -9.195 1.00 94.06 174 LEU A CA 1
ATOM 1413 C C . LEU A 1 174 ? 12.528 -16.961 -9.168 1.00 94.06 174 LEU A C 1
ATOM 1415 O O . LEU A 1 174 ? 11.654 -17.788 -9.412 1.00 94.06 174 LEU A O 1
ATOM 1419 N N . VAL A 1 175 ? 13.774 -17.319 -8.848 1.00 96.06 175 VAL A N 1
ATOM 1420 C CA . VAL A 1 175 ? 14.173 -18.724 -8.677 1.00 96.06 175 VAL A CA 1
ATOM 1421 C C . VAL A 1 175 ? 13.424 -19.365 -7.507 1.00 96.06 175 VAL A C 1
ATOM 1423 O O . VAL A 1 175 ? 12.984 -20.505 -7.634 1.00 96.06 175 VAL A O 1
ATOM 1426 N N . ALA A 1 176 ? 13.252 -18.650 -6.390 1.00 96.00 176 ALA A N 1
ATOM 1427 C CA . ALA A 1 176 ? 12.475 -19.141 -5.255 1.00 96.00 176 ALA A CA 1
ATOM 1428 C C . ALA A 1 176 ? 11.005 -19.372 -5.631 1.00 96.00 176 ALA A C 1
ATOM 1430 O O . ALA A 1 176 ? 10.485 -20.447 -5.339 1.00 96.00 176 ALA A O 1
ATOM 1431 N N . ASP A 1 177 ? 10.379 -18.433 -6.343 1.00 94.75 177 ASP A N 1
ATOM 1432 C CA . ASP A 1 177 ? 8.989 -18.550 -6.802 1.00 94.75 177 ASP A CA 1
ATOM 1433 C C . ASP A 1 177 ? 8.798 -19.742 -7.758 1.00 94.75 177 ASP A C 1
ATOM 1435 O O . ASP A 1 177 ? 7.851 -20.519 -7.624 1.00 94.75 177 ASP A O 1
ATOM 14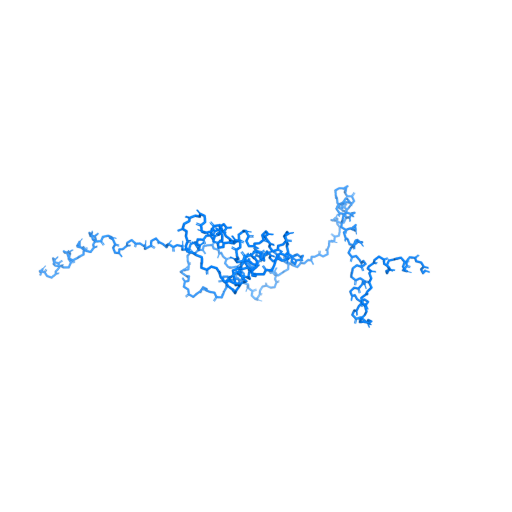39 N N . GLU A 1 178 ? 9.702 -19.935 -8.724 1.00 97.06 178 GLU A N 1
ATOM 1440 C CA . GLU A 1 178 ? 9.641 -21.074 -9.654 1.00 97.06 178 GLU A CA 1
ATOM 1441 C C . GLU A 1 178 ? 9.914 -22.417 -8.951 1.00 97.06 178 GLU A C 1
ATOM 1443 O O . GLU A 1 178 ? 9.294 -23.446 -9.258 1.00 97.06 178 GLU A O 1
ATOM 1448 N N . LEU A 1 179 ? 10.793 -22.426 -7.947 1.00 96.44 179 LEU A N 1
ATOM 1449 C CA . LEU A 1 179 ? 11.033 -23.612 -7.131 1.00 96.44 179 LEU A CA 1
ATOM 1450 C C . LEU A 1 179 ? 9.832 -23.930 -6.228 1.00 96.44 179 LEU A C 1
ATOM 1452 O O . LEU A 1 179 ? 9.472 -25.097 -6.074 1.00 96.44 179 LEU A O 1
ATOM 1456 N N . GLU A 1 180 ? 9.169 -22.920 -5.671 1.00 97.25 180 GLU A N 1
ATOM 1457 C CA . GLU A 1 180 ? 7.938 -23.091 -4.900 1.00 97.25 180 GLU A CA 1
ATOM 1458 C C . GLU A 1 180 ? 6.815 -23.641 -5.784 1.00 97.25 180 GLU A C 1
ATOM 1460 O O . GLU A 1 180 ? 6.148 -24.599 -5.397 1.00 97.25 180 GLU A O 1
ATOM 1465 N N . ARG A 1 181 ? 6.647 -23.122 -7.007 1.00 96.31 181 ARG A N 1
ATOM 1466 C CA . ARG A 1 181 ? 5.644 -23.627 -7.965 1.00 96.31 181 ARG A CA 1
ATOM 1467 C C . ARG A 1 181 ? 5.831 -25.101 -8.299 1.00 96.31 181 ARG A C 1
ATOM 1469 O O . ARG A 1 181 ? 4.851 -25.829 -8.427 1.00 96.31 181 ARG A O 1
ATOM 1476 N N . SER A 1 182 ? 7.077 -25.542 -8.447 1.00 97.25 182 SER A N 1
ATOM 1477 C CA . SER A 1 182 ? 7.390 -26.929 -8.804 1.00 97.25 182 SER A CA 1
ATOM 1478 C C . SER A 1 182 ? 7.387 -27.881 -7.605 1.00 97.25 182 SER A C 1
ATOM 1480 O O . SER A 1 182 ? 7.014 -29.044 -7.752 1.00 97.25 182 SER A O 1
ATOM 1482 N N . THR A 1 183 ? 7.783 -27.413 -6.417 1.00 96.50 183 THR A N 1
ATOM 1483 C CA . THR A 1 183 ? 7.981 -28.274 -5.236 1.00 96.50 183 THR A CA 1
ATOM 1484 C C . THR A 1 183 ? 6.940 -28.093 -4.135 1.00 96.50 183 THR A C 1
ATOM 1486 O O . THR A 1 183 ? 6.899 -28.906 -3.211 1.00 96.50 183 THR A O 1
ATOM 1489 N N . THR A 1 184 ? 6.094 -27.062 -4.215 1.00 96.31 184 THR A N 1
ATOM 1490 C CA . THR A 1 184 ? 5.126 -26.604 -3.193 1.00 96.31 184 THR A CA 1
ATOM 1491 C C . THR A 1 184 ? 5.749 -26.190 -1.855 1.00 96.31 184 THR A C 1
ATOM 1493 O O . THR A 1 184 ? 5.048 -26.039 -0.856 1.00 96.31 184 THR A O 1
ATOM 1496 N N . LYS A 1 185 ? 7.076 -26.019 -1.810 1.00 97.06 185 LYS A N 1
ATOM 1497 C CA . LYS A 1 185 ? 7.823 -25.641 -0.608 1.00 97.06 185 LYS A CA 1
ATOM 1498 C C . LYS A 1 185 ? 8.459 -24.271 -0.799 1.00 97.06 185 LYS A C 1
ATOM 1500 O O . LYS A 1 185 ? 9.149 -24.042 -1.788 1.00 97.06 185 LYS A O 1
ATOM 1505 N N . LEU A 1 186 ? 8.269 -23.400 0.187 1.00 96.25 186 LEU A N 1
ATOM 1506 C CA . LEU A 1 186 ? 8.871 -22.074 0.214 1.00 96.25 186 LEU A CA 1
ATOM 1507 C C . LEU A 1 186 ? 10.304 -22.157 0.761 1.00 96.25 186 LEU A C 1
ATOM 1509 O O . LEU A 1 186 ? 10.517 -22.555 1.909 1.00 96.25 186 LEU A O 1
ATOM 1513 N N . TYR A 1 187 ? 11.278 -21.762 -0.056 1.00 96.56 187 TYR A N 1
ATOM 1514 C CA . TYR A 1 187 ? 12.689 -21.656 0.321 1.00 96.56 187 TYR A CA 1
ATOM 1515 C C . TYR A 1 187 ? 13.121 -20.191 0.313 1.00 96.56 187 TYR A C 1
ATOM 1517 O O . TYR A 1 187 ? 12.648 -19.409 -0.510 1.00 96.56 187 TYR A O 1
ATOM 1525 N N . SER A 1 188 ? 14.028 -19.797 1.213 1.00 96.38 188 SER A N 1
ATOM 1526 C CA . SER A 1 188 ? 14.514 -18.417 1.202 1.00 96.38 188 SER A CA 1
ATOM 1527 C C . SER A 1 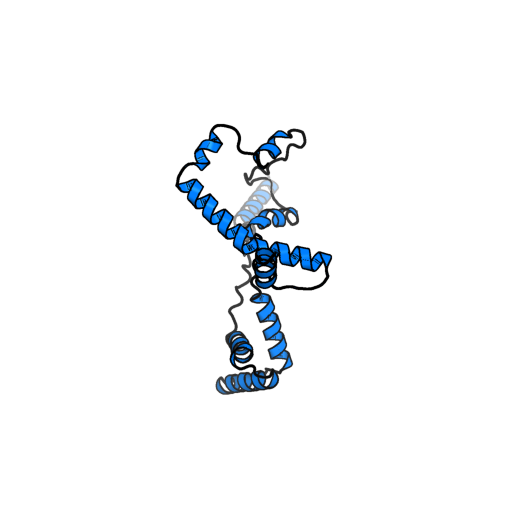188 ? 15.469 -18.196 0.016 1.00 96.38 188 SER A C 1
ATOM 1529 O O . SER A 1 188 ? 16.339 -19.039 -0.229 1.00 96.38 188 SER A O 1
ATOM 1531 N N . PRO A 1 189 ? 15.380 -17.056 -0.690 1.00 95.44 189 PRO A N 1
ATOM 1532 C CA . PRO A 1 189 ? 16.236 -16.753 -1.840 1.00 95.44 189 PRO A CA 1
ATOM 1533 C C . PRO A 1 189 ? 17.736 -16.875 -1.543 1.00 95.44 189 PRO A C 1
ATOM 1535 O O . PRO A 1 189 ? 18.495 -17.373 -2.368 1.00 95.44 189 PRO A O 1
ATOM 1538 N N . THR A 1 190 ? 18.163 -16.466 -0.343 1.00 95.25 190 THR A N 1
ATOM 1539 C CA . THR A 1 190 ? 19.567 -16.533 0.084 1.00 95.25 190 THR A CA 1
ATOM 1540 C C . THR A 1 190 ? 20.060 -17.970 0.207 1.00 95.25 190 THR A C 1
ATOM 1542 O O . THR A 1 190 ? 21.132 -18.287 -0.289 1.00 95.25 190 THR A O 1
ATOM 1545 N N . THR A 1 191 ? 19.252 -18.871 0.775 1.00 96.00 191 THR A N 1
ATOM 1546 C CA . THR A 1 191 ? 19.637 -20.287 0.897 1.00 96.00 191 THR A CA 1
ATOM 1547 C C . THR A 1 191 ? 19.746 -20.981 -0.457 1.00 96.00 191 THR A C 1
ATOM 1549 O O . THR A 1 191 ? 20.604 -21.845 -0.634 1.00 96.00 191 THR A O 1
ATOM 1552 N N . LEU A 1 192 ? 18.909 -20.592 -1.426 1.00 95.25 192 LEU A N 1
ATOM 1553 C CA . LEU A 1 192 ? 18.993 -21.097 -2.796 1.00 95.25 192 LEU A CA 1
ATOM 1554 C C . LEU A 1 192 ? 20.247 -20.588 -3.508 1.00 95.25 192 LEU A C 1
ATOM 1556 O O . LEU A 1 192 ? 20.913 -21.379 -4.174 1.00 95.25 192 LEU A O 1
ATOM 1560 N N . ALA A 1 193 ? 20.593 -19.313 -3.314 1.00 94.88 193 ALA A N 1
ATOM 1561 C CA . ALA A 1 193 ? 21.825 -18.729 -3.834 1.00 94.88 193 ALA A CA 1
ATOM 1562 C C . ALA A 1 193 ? 23.062 -19.451 -3.286 1.00 94.88 193 ALA A C 1
ATOM 1564 O O . ALA A 1 193 ? 23.895 -19.927 -4.059 1.00 94.88 193 ALA A O 1
ATOM 1565 N N . ASP A 1 194 ? 23.140 -19.611 -1.963 1.00 96.31 194 ASP A N 1
ATOM 1566 C CA . ASP A 1 194 ? 24.248 -20.297 -1.292 1.00 96.31 194 ASP A CA 1
ATOM 1567 C C . ASP A 1 194 ? 24.366 -21.747 -1.768 1.00 96.31 194 ASP A C 1
ATOM 1569 O O . ASP A 1 194 ? 25.460 -22.234 -2.058 1.00 96.31 194 ASP A O 1
ATOM 1573 N N . ARG A 1 195 ? 23.230 -22.446 -1.899 1.00 96.50 195 ARG A N 1
ATOM 1574 C CA . ARG A 1 195 ? 23.214 -23.825 -2.386 1.00 96.50 195 ARG A CA 1
ATOM 1575 C C . ARG A 1 195 ? 23.679 -23.920 -3.834 1.00 96.50 195 ARG A C 1
ATOM 1577 O O . ARG A 1 195 ? 24.418 -24.847 -4.139 1.00 96.50 195 ARG A O 1
ATOM 1584 N N . TYR A 1 196 ? 23.248 -23.011 -4.704 1.00 95.56 196 TYR A N 1
ATOM 1585 C CA . TYR A 1 196 ? 23.644 -23.002 -6.110 1.00 95.56 196 TYR A CA 1
ATOM 1586 C C . TYR A 1 196 ? 25.135 -22.702 -6.283 1.00 95.56 196 TYR A C 1
ATOM 1588 O O . TYR A 1 196 ? 25.799 -23.385 -7.048 1.00 95.56 196 TYR A O 1
ATOM 1596 N N . HIS A 1 197 ? 25.677 -21.734 -5.538 1.00 94.19 197 HIS A N 1
ATOM 1597 C CA . HIS A 1 197 ? 27.108 -21.410 -5.572 1.00 94.19 197 HIS A CA 1
ATOM 1598 C C . HIS A 1 197 ? 28.003 -22.477 -4.922 1.00 94.19 197 HIS A C 1
ATOM 1600 O O . HIS A 1 197 ? 29.212 -22.471 -5.142 1.00 94.19 197 HIS A O 1
ATOM 1606 N N . ALA A 1 198 ? 27.428 -23.375 -4.119 1.00 94.31 198 ALA A N 1
ATOM 1607 C CA . ALA A 1 198 ? 28.127 -24.513 -3.527 1.00 94.31 198 ALA A CA 1
ATOM 1608 C C . ALA A 1 198 ? 28.120 -25.786 -4.402 1.00 94.31 198 ALA A C 1
ATOM 1610 O O . ALA A 1 198 ? 28.769 -26.762 -4.019 1.00 94.31 198 ALA A O 1
ATOM 1611 N N . ILE A 1 199 ? 27.359 -25.814 -5.505 1.00 87.81 199 ILE A N 1
ATOM 1612 C CA . ILE A 1 199 ? 27.346 -26.907 -6.499 1.00 87.81 199 ILE A CA 1
ATOM 1613 C C . ILE A 1 199 ? 28.459 -26.667 -7.517 1.00 87.81 199 ILE A C 1
ATOM 1615 O O . ILE A 1 199 ? 29.179 -27.648 -7.807 1.00 87.81 199 ILE A O 1
#

Foldseek 3Di:
DVVVVVVVVVVVVVVVPCVVVPPPPPPPCPVPPPPCDVLLVQLVCCCPVVVDQLQVSLVVSLVVCVVVVHHSPGDSVNSVVSNVVVCVVPCPPPPPVPDDVVVCPVVVVVPPPPDDDPDDPPPPPPVPVVDPVVVVVVDDDDDDDPVVVVCVDPVNVVVVVVVVVVCVVCVLVVVQVVCCVVPVDGDDSVVVVVVVVVD